Protein 2GU9 (pdb70)

Nearest PDB structures (foldseek):
  2gu9-assembly1_B  TM=1.008E+00  e=1.818E-20  Xanthomonas campestris
  7zvm-assembly1_A-2  TM=7.750E-01  e=3.369E-06  Thermococcus barophilus
  7zvy-assembly2_B  TM=8.211E-01  e=8.665E-06  Thermococcus kodakarensis
  7x85-assembly2_C  TM=8.632E-01  e=3.218E-05  Gallus gallus
  7zvy-assembly1_G  TM=7.748E-01  e=2.349E-05  Thermococcus kodakarensis

B-factor: mean 13.84, std 4.85, range [6.55, 30.28]

CATH classification: 2.60.120.10

Sequence (221 aa):
QYATLELNNAFKVLFSLRQVQAAEMVIAPGDREGGPDNRHRGADQWLFVVDGAGEAIVDGHTQALQAGSLIAIERGQAHEIRNTGDTPLKTVNFYHPPAYDAQGEPLPAGEQYATLELNNAFKVLFSLRQVQAAEMVIAPGDREGGPDNRHRGADQWLFVVDGAGEAIVDGHTQALQAGSLIAIERGQAHEIRNTGDTPLKTVNFYHPPAYDAQGEPLPAG

Secondary structure (P-SEA, 3-state):
cbbbbccccccccccccccbbbbbbbbcccbbbbccccccbbbbbbbbbcbbbbbbbcccbbbbbcccbbbbbbccccccccccccccccccccccccccccccccccccc/cbbbbccccccccccccccbbbbbbbbcccbbbbccccccbbbbbbbbbcbbbbbbbcccbbbbbcccbbbbbbccccccccccccccccbbbbbccccccccccccccc

Solvent-accessible surface area: 9765 Å² total; per-residue (Å²): 110,68,23,48,10,123,21,107,52,69,53,101,19,35,27,49,24,116,86,1,5,0,0,3,6,25,3,48,61,64,75,163,60,62,15,13,22,112,181,68,33,29,1,0,2,1,0,2,0,26,58,20,46,7,29,0,35,13,82,81,101,87,58,74,5,97,57,6,0,0,6,5,7,67,65,48,50,61,16,49,1,91,2,81,19,137,80,61,0,61,0,0,0,1,2,21,16,14,2,23,50,76,156,20,111,45,40,90,64,70,148,107,67,22,43,9,97,21,105,46,71,53,97,23,36,29,47,25,118,90,2,7,0,0,2,6,23,2,48,60,65,72,147,47,46,22,12,42,106,182,72,67,29,1,0,2,1,0,1,0,34,68,11,46,7,40,0,47,12,107,77,110,75,53,69,4,96,54,7,0,0,7,5,8,71,69,37,44,69,17,42,0,75,4,82,28,129,65,60,0,63,0,0,0,2,2,21,18,15,3,25,49,76,156,20,106,47,41,101,66,115

InterPro domains:
  IPR011051 RmlC-like cupin domain superfamily [SSF51182] (9-102)
  IPR013096 Cupin 2, conserved barrel [PF07883] (25-94)
  IPR014710 RmlC-like jelly roll fold [G3DSA:2.60.120.10] (10-113)
  IPR051610 Glucose-6-phosphate isomerase/Oxalate decarboxylase [PTHR35848] (18-103)

Organism: Xanthomonas campestris pv. campestris (strain ATCC 33913 / DSM 3586 / NCPPB 528 / LMG 568 / P 25) (NCBI:txid190485)

Structure (mmCIF, N/CA/C/O backbone):
data_2GU9
#
_entry.id   2GU9
#
_cell.length_a   43.7
_cell.length_b   43.68
_cell.length_c   46.5
_cell.angle_alpha   65.0
_cell.angle_beta   64.9
_cell.angle_gamma   73.4
#
_symmetry.space_group_name_H-M   'P 1'
#
loop_
_atom_site.group_PDB
_atom_site.id
_atom_site.type_symbol
_atom_site.label_atom_id
_atom_site.label_alt_id
_atom_site.label_comp_id
_atom_site.label_asym_id
_atom_site.label_entity_id
_atom_site.label_seq_id
_atom_site.pdbx_PDB_ins_code
_atom_site.Cartn_x
_atom_site.Cartn_y
_atom_site.Cartn_z
_atom_site.occupancy
_atom_site.B_iso_or_equiv
_atom_site.auth_seq_id
_atom_site.auth_comp_id
_atom_site.auth_asym_id
_atom_site.auth_atom_id
_atom_site.pdbx_PDB_model_num
ATOM 1 N N . GLN A 1 2 ? 18.344 53.746 48.922 1.00 12.13 2 GLN A N 1
ATOM 2 C CA . GLN A 1 2 ? 17.758 52.383 48.799 1.00 11.86 2 GLN A CA 1
ATOM 3 C C . GLN A 1 2 ? 18.792 51.413 48.262 1.00 12.37 2 GLN A C 1
ATOM 4 O O . GLN A 1 2 ? 19.650 51.788 47.468 1.00 11.05 2 GLN A O 1
ATOM 10 N N . TYR A 1 3 ? 18.711 50.165 48.702 1.00 11.16 3 TYR A N 1
ATOM 11 C CA . TYR A 1 3 ? 19.679 49.164 48.287 1.00 11.03 3 TYR A CA 1
ATOM 12 C C . TYR A 1 3 ? 19.123 47.752 48.151 1.00 11.37 3 TYR A C 1
ATOM 13 O O . TYR A 1 3 ? 18.209 47.355 48.868 1.00 11.55 3 TYR A O 1
ATOM 22 N N . ALA A 1 4 ? 19.692 46.994 47.222 1.00 10.84 4 ALA A N 1
ATOM 23 C CA . ALA A 1 4 ? 19.303 45.608 47.016 1.00 11.16 4 ALA A CA 1
ATOM 24 C C . ALA A 1 4 ? 20.463 44.869 46.367 1.00 11.65 4 ALA A C 1
ATOM 25 O O . ALA A 1 4 ? 21.252 45.464 45.636 1.00 10.84 4 ALA A O 1
ATOM 27 N N . THR A 1 5 ? 20.584 43.584 46.671 1.00 12.49 5 THR A N 1
ATOM 28 C CA . THR A 1 5 ? 21.610 42.756 46.052 1.00 12.70 5 THR A CA 1
ATOM 29 C C . THR A 1 5 ? 20.849 41.880 45.066 1.00 12.83 5 THR A C 1
ATOM 30 O O . THR A 1 5 ? 20.070 41.023 45.475 1.00 14.50 5 THR A O 1
ATOM 34 N N . LEU A 1 6 ? 21.050 42.100 43.771 1.00 11.52 6 LEU A N 1
ATOM 35 C CA . LEU A 1 6 ? 20.360 41.293 42.775 1.00 12.42 6 LEU A CA 1
ATOM 36 C C . LEU A 1 6 ? 20.964 39.905 42.666 1.00 12.50 6 LEU A C 1
ATOM 37 O O . LEU A 1 6 ? 22.177 39.754 42.527 1.00 14.75 6 LEU A O 1
ATOM 42 N N . GLU A 1 7 ? 20.105 38.896 42.735 1.00 12.87 7 GLU A N 1
ATOM 43 C CA . GLU A 1 7 ? 20.541 37.507 42.632 1.00 14.18 7 GLU A CA 1
ATOM 44 C C . GLU A 1 7 ? 20.419 37.034 41.187 1.00 14.03 7 GLU A C 1
ATOM 45 O O . GLU A 1 7 ? 20.922 35.976 40.823 1.00 14.02 7 GLU A O 1
ATOM 51 N N . LEU A 1 8 ? 19.739 37.829 40.368 1.00 11.71 8 LEU A N 1
ATOM 52 C CA . LEU A 1 8 ? 19.553 37.505 38.961 1.00 13.39 8 LEU A CA 1
ATOM 53 C C . LEU A 1 8 ? 18.999 36.095 38.719 1.00 13.14 8 LEU A C 1
ATOM 54 O O . LEU A 1 8 ? 19.547 35.319 37.937 1.00 13.78 8 LEU A O 1
ATOM 59 N N . ASN A 1 9 ? 17.901 35.775 39.399 1.00 11.77 9 ASN A N 1
ATOM 60 C CA . ASN A 1 9 ? 17.247 34.482 39.243 1.00 12.70 9 ASN A CA 1
ATOM 61 C C . ASN A 1 9 ? 15.727 34.616 39.111 1.00 12.21 9 ASN A C 1
ATOM 62 O O . ASN A 1 9 ? 15.008 33.618 39.146 1.00 12.99 9 ASN A O 1
ATOM 67 N N . ASN A 1 10 ? 15.245 35.847 38.939 1.00 10.40 10 ASN A N 1
ATOM 68 C CA . ASN A 1 10 ? 13.810 36.103 38.795 1.00 11.04 10 ASN A CA 1
ATOM 69 C C . ASN A 1 10 ? 13.441 36.484 37.364 1.00 10.15 10 ASN A C 1
ATOM 70 O O . ASN A 1 10 ? 14.160 37.243 36.711 1.00 10.90 10 ASN A O 1
ATOM 75 N N . ALA A 1 11 ? 12.320 35.956 36.877 1.00 10.01 11 ALA A N 1
ATOM 76 C CA . ALA A 1 11 ? 11.856 36.261 35.526 1.00 9.47 11 ALA A CA 1
ATOM 77 C C . ALA A 1 11 ? 11.625 37.767 35.431 1.00 9.71 11 ALA A C 1
ATOM 78 O O . ALA A 1 11 ? 11.985 38.405 34.442 1.00 10.77 11 ALA A O 1
ATOM 80 N N . PHE A 1 12 ? 11.011 38.329 36.467 1.00 9.69 12 PHE A N 1
ATOM 81 C CA . PHE A 1 12 ? 10.766 39.764 36.528 1.00 10.45 12 PHE A CA 1
ATOM 82 C C . PHE A 1 12 ? 10.428 40.156 37.956 1.00 10.88 12 PHE A C 1
ATOM 83 O O . PHE A 1 12 ? 9.391 39.766 38.485 1.00 13.16 12 PHE A O 1
ATOM 91 N N . LYS A 1 13 ? 11.311 40.924 38.578 1.00 9.42 13 LYS A N 1
ATOM 92 C CA . LYS A 1 13 ? 11.101 41.361 39.952 1.00 9.85 13 LYS A CA 1
ATOM 93 C C . LYS A 1 13 ? 11.333 42.856 40.087 1.00 10.05 13 LYS A C 1
ATOM 94 O O . LYS A 1 13 ? 12.442 43.340 39.867 1.00 9.03 13 LYS A O 1
ATOM 100 N N . VAL A 1 14 ? 10.275 43.580 40.445 1.00 9.77 14 VAL A N 1
ATOM 101 C CA . VAL A 1 14 ? 10.356 45.021 40.640 1.00 9.76 14 VAL A CA 1
ATOM 102 C C . VAL A 1 14 ? 11.120 45.246 41.941 1.00 10.98 14 VAL A C 1
ATOM 103 O O . VAL A 1 14 ? 10.779 44.669 42.969 1.00 11.07 14 VAL A O 1
ATOM 107 C CA . LEU A 1 15 ? 13.010 46.336 43.046 1.00 11.74 15 LEU A CA 1
ATOM 108 C C . LEU A 1 15 ? 12.557 47.504 43.911 1.00 12.87 15 LEU A C 1
ATOM 109 O O . LEU A 1 15 ? 12.068 47.298 45.022 1.00 16.23 15 LEU A O 1
ATOM 114 N N . PHE A 1 16 ? 12.751 48.723 43.425 1.00 11.21 16 PHE A N 1
ATOM 115 C CA . PHE A 1 16 ? 12.323 49.925 44.136 1.00 11.36 16 PHE A CA 1
ATOM 116 C C . PHE A 1 16 ? 12.347 51.122 43.196 1.00 10.78 16 PHE A C 1
ATOM 117 O O . PHE A 1 16 ? 12.893 51.037 42.098 1.00 10.20 16 PHE A O 1
ATOM 125 N N . SER A 1 17 ? 11.733 52.222 43.621 1.00 10.64 17 SER A N 1
ATOM 126 C CA . SER A 1 17 ? 11.670 53.440 42.808 1.00 9.06 17 SER A CA 1
ATOM 127 C C . SER A 1 17 ? 12.233 54.641 43.552 1.00 9.64 17 SER A C 1
ATOM 128 O O . SER A 1 17 ? 12.267 54.665 44.778 1.00 10.62 17 SER A O 1
ATOM 131 N N . LEU A 1 18 ? 12.677 55.637 42.793 1.00 9.80 18 LEU A N 1
ATOM 132 C CA . LEU A 1 18 ? 13.196 56.875 43.355 1.00 10.10 18 LEU A CA 1
ATOM 133 C C . LEU A 1 18 ? 12.973 57.980 42.345 1.00 11.47 18 LEU A C 1
ATOM 134 O O . LEU A 1 18 ? 13.444 57.897 41.215 1.00 10.88 18 LEU A O 1
ATOM 139 N N . ARG A 1 19 ? 12.240 59.006 42.758 1.00 11.51 19 ARG A N 1
ATOM 140 C CA . ARG A 1 19 ? 11.950 60.156 41.912 1.00 12.13 19 ARG A CA 1
ATOM 141 C C . ARG A 1 19 ? 11.681 59.837 40.443 1.00 11.66 19 ARG A C 1
ATOM 142 O O . ARG A 1 19 ? 12.390 60.307 39.551 1.00 12.26 19 ARG A O 1
ATOM 150 N N . GLN A 1 20 ? 10.651 59.030 40.208 1.00 12.09 20 GLN A N 1
ATOM 151 C CA . GLN A 1 20 ? 10.212 58.661 38.869 1.00 11.28 20 GLN A CA 1
ATOM 152 C C . GLN A 1 20 ? 11.073 57.706 38.048 1.00 10.19 20 GLN A C 1
ATOM 153 O O . GLN A 1 20 ? 10.917 57.607 36.825 1.00 11.32 20 GLN A O 1
ATOM 159 N N . VAL A 1 21 ? 11.980 57.008 38.723 1.00 9.98 21 VAL A N 1
ATOM 160 C CA . VAL A 1 21 ? 12.800 55.997 38.059 1.00 8.37 21 VAL A CA 1
ATOM 161 C C . VAL A 1 21 ? 12.593 54.707 38.856 1.00 7.99 21 VAL A C 1
ATOM 162 O O . VAL A 1 21 ? 12.663 54.708 40.089 1.00 8.55 21 VAL A O 1
ATOM 166 N N . GLN A 1 22 ? 12.326 53.618 38.143 1.00 7.62 22 GLN A N 1
ATOM 167 C CA . GLN A 1 22 ? 12.058 52.325 38.770 1.00 8.42 22 GLN A CA 1
ATOM 168 C C . GLN A 1 22 ? 12.997 51.245 38.257 1.00 7.70 22 GLN A C 1
ATOM 169 O O . GLN A 1 22 ? 13.203 51.113 37.052 1.00 8.23 22 GLN A O 1
ATOM 175 N N . ALA A 1 23 ? 13.558 50.468 39.175 1.00 7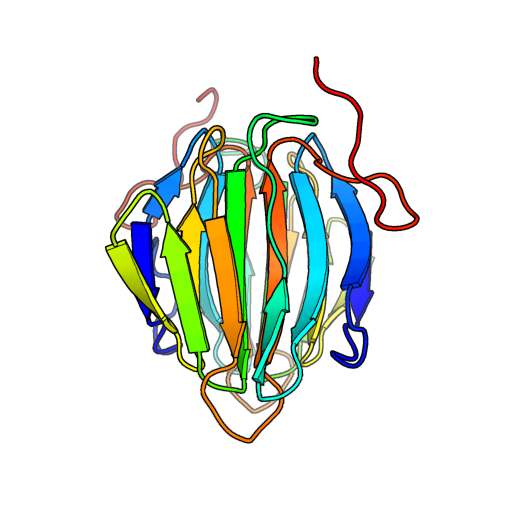.87 23 ALA A N 1
ATOM 176 C CA . ALA A 1 23 ? 14.477 49.401 38.803 1.00 8.32 23 ALA A CA 1
ATOM 177 C C . ALA A 1 23 ? 13.813 48.030 38.896 1.00 8.55 23 ALA A C 1
ATOM 178 O O . ALA A 1 23 ? 12.952 47.795 39.741 1.00 9.25 23 ALA A O 1
ATOM 180 N N . ALA A 1 24 ? 14.214 47.127 38.011 1.00 7.82 24 ALA A N 1
ATOM 181 C CA . ALA A 1 24 ? 13.668 45.786 38.008 1.00 8.45 24 ALA A CA 1
ATOM 182 C C . ALA A 1 24 ? 14.679 44.786 37.477 1.00 8.89 24 ALA A C 1
ATOM 183 O O . ALA A 1 24 ? 15.482 45.092 36.597 1.00 9.60 24 ALA A O 1
ATOM 185 N N . GLU A 1 25 ? 14.637 43.583 38.029 1.00 9.03 25 GLU A N 1
ATOM 186 C CA . GLU A 1 25 ? 15.515 42.510 37.587 1.00 8.54 25 GLU A CA 1
ATOM 187 C C . GLU A 1 25 ? 14.707 41.691 36.592 1.00 8.02 25 GLU A C 1
ATOM 188 O O . GLU A 1 25 ? 13.512 41.469 36.790 1.00 8.92 25 GLU A O 1
ATOM 194 N N . MET A 1 26 ? 15.338 41.268 35.505 1.00 8.87 26 MET A N 1
ATOM 195 C CA . MET A 1 26 ? 14.640 40.465 34.515 1.00 9.64 26 MET A CA 1
ATOM 196 C C . MET A 1 26 ? 15.592 39.422 33.945 1.00 9.80 26 MET A C 1
ATOM 197 O O . MET A 1 26 ? 16.651 39.751 33.415 1.00 9.87 26 MET A O 1
ATOM 202 N N . VAL A 1 27 ? 15.219 38.159 34.093 1.00 9.53 27 VAL A N 1
ATOM 203 C CA . VAL A 1 27 ? 16.027 37.066 33.572 1.00 9.14 27 VAL A CA 1
ATOM 204 C C . VAL A 1 27 ? 15.148 36.328 32.583 1.00 9.26 27 VAL A C 1
ATOM 205 O O . VAL A 1 27 ? 14.065 35.849 32.934 1.00 10.49 27 VAL A O 1
ATOM 209 N N . ILE A 1 28 ? 15.612 36.252 31.339 1.00 9.61 28 ILE A N 1
ATOM 210 C CA . ILE A 1 28 ? 14.867 35.596 30.274 1.00 9.76 28 ILE A CA 1
ATOM 211 C C . ILE A 1 28 ? 15.520 34.277 29.892 1.00 10.74 28 ILE A C 1
ATOM 212 O O . ILE A 1 28 ? 16.679 34.240 29.482 1.00 11.38 28 ILE A O 1
ATOM 217 N N . ALA A 1 29 ? 14.765 33.197 30.029 1.00 10.57 29 ALA A N 1
ATOM 218 C CA . ALA A 1 29 ? 15.273 31.871 29.713 1.00 12.09 29 ALA A CA 1
ATOM 219 C C . ALA A 1 29 ? 15.480 31.719 28.209 1.00 12.51 29 ALA A C 1
ATOM 220 O O . ALA A 1 29 ? 14.887 32.448 27.425 1.00 11.60 29 ALA A O 1
ATOM 222 N N . PRO A 1 30 ? 16.331 30.765 27.795 1.00 12.25 30 PRO A N 1
ATOM 223 C CA . PRO A 1 30 ? 16.589 30.544 26.371 1.00 13.35 30 PRO A CA 1
ATOM 224 C C . PRO A 1 30 ? 15.303 30.350 25.573 1.00 15.54 30 PRO A C 1
ATOM 225 O O . PRO A 1 30 ? 14.432 29.574 25.964 1.00 15.59 30 PRO A O 1
ATOM 229 N N . GLY A 1 31 ? 15.179 31.069 24.461 1.00 16.22 31 GLY A N 1
ATOM 230 C CA . GLY A 1 31 ? 14.004 30.933 23.617 1.00 16.67 31 GLY A CA 1
ATOM 231 C C . GLY A 1 31 ? 12.785 31.723 24.041 1.00 17.36 31 GLY A C 1
ATOM 232 O O . GLY A 1 31 ? 11.788 31.774 23.319 1.00 19.62 31 GLY A O 1
ATOM 233 N N .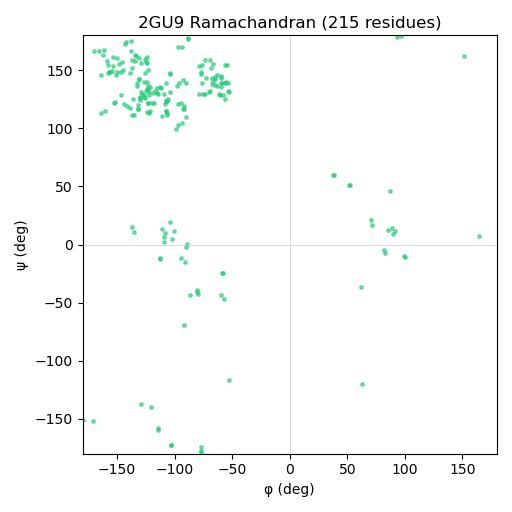 ASP A 1 32 ? 12.855 32.348 25.209 1.00 16.26 32 ASP A N 1
ATOM 234 C CA . ASP A 1 32 ? 11.732 33.129 25.699 1.00 16.99 32 ASP A CA 1
ATOM 235 C C . ASP A 1 32 ? 11.860 34.597 25.320 1.00 15.68 32 ASP A C 1
ATOM 236 O O . ASP A 1 32 ? 12.901 35.036 24.819 1.00 15.75 32 ASP A O 1
ATOM 241 N N . ARG A 1 33 ? 10.784 35.341 25.552 1.00 15.33 33 ARG A N 1
ATOM 242 C CA . ARG A 1 33 ? 10.736 36.762 25.252 1.00 16.69 33 ARG A CA 1
ATOM 243 C C . ARG A 1 33 ? 9.880 37.496 26.285 1.00 16.75 33 ARG A C 1
ATOM 244 O O . ARG A 1 33 ? 9.023 36.897 26.942 1.00 18.39 33 ARG A O 1
ATOM 252 N N . GLU A 1 34 ? 10.133 38.793 26.425 1.00 16.89 34 GLU A N 1
ATOM 253 C CA . GLU A 1 34 ? 9.407 39.642 27.362 1.00 17.17 34 GLU A CA 1
ATOM 254 C C . GLU A 1 34 ? 9.054 40.952 26.674 1.00 17.57 34 GLU A C 1
ATOM 255 O O . GLU A 1 34 ? 9.933 41.638 26.158 1.00 17.51 34 GLU A O 1
ATOM 261 N N . GLY A 1 35 ? 7.771 41.299 26.677 1.00 16.95 35 GLY A N 1
ATOM 262 C CA . GLY A 1 35 ? 7.335 42.529 26.042 1.00 18.94 35 GLY A CA 1
ATOM 263 C C . GLY A 1 35 ? 7.326 43.676 27.030 1.00 20.38 35 GLY A C 1
ATOM 264 O O . GLY A 1 35 ? 6.569 43.645 28.010 1.00 21.22 35 GLY A O 1
ATOM 265 N N . GLY A 1 36 ? 8.169 44.679 26.781 1.00 19.38 36 GLY A N 1
ATOM 266 C CA . GLY A 1 36 ? 8.258 45.831 27.665 1.00 18.57 36 GLY A CA 1
ATOM 267 C C . GLY A 1 36 ? 7.111 46.808 27.495 1.00 17.06 36 GLY A C 1
ATOM 268 O O . GLY A 1 36 ? 6.179 46.541 26.736 1.00 19.63 36 GLY A O 1
ATOM 269 N N . PRO A 1 37 ? 7.155 47.963 28.182 1.00 16.40 37 PRO A N 1
ATOM 270 C CA . PRO A 1 37 ? 6.073 48.945 28.062 1.00 16.98 37 PRO A CA 1
ATOM 271 C C . PRO A 1 37 ? 5.832 49.472 26.646 1.00 18.62 37 PRO A C 1
ATOM 272 O O . PRO A 1 37 ? 6.770 49.809 25.922 1.00 20.07 37 PRO A O 1
ATOM 276 N N . ASP A 1 38 ? 4.562 49.538 26.265 1.00 20.45 38 ASP A N 1
ATOM 277 C CA . ASP A 1 38 ? 4.153 50.032 24.956 1.00 21.03 38 ASP A CA 1
ATOM 278 C C . ASP A 1 38 ? 3.240 51.240 25.172 1.00 21.25 38 ASP A C 1
ATOM 279 O O . ASP A 1 38 ? 3.500 52.069 26.046 1.00 21.03 38 ASP A O 1
ATOM 284 N N . ASN A 1 39 ? 2.176 51.348 24.386 1.00 21.18 39 ASN A N 1
ATOM 285 C CA . ASN A 1 39 ? 1.245 52.460 24.547 1.00 21.93 39 ASN A CA 1
ATOM 286 C C . ASN A 1 39 ? -0.100 51.992 25.122 1.00 20.98 39 ASN A C 1
ATOM 287 O O . ASN A 1 39 ? -1.041 52.773 25.234 1.00 22.26 39 ASN A O 1
ATOM 292 N N . ARG A 1 40 ? -0.186 50.720 25.499 1.00 19.71 40 ARG A N 1
ATOM 293 C CA . ARG A 1 40 ? -1.424 50.175 26.068 1.00 19.32 40 ARG A CA 1
ATOM 294 C C . ARG A 1 40 ? -1.579 50.520 27.549 1.00 17.50 40 ARG A C 1
ATOM 295 O O . ARG A 1 40 ? -2.687 50.777 28.029 1.00 17.29 40 ARG A O 1
ATOM 303 N N . HIS A 1 41 ? -0.471 50.484 28.278 1.00 15.90 41 HIS A N 1
ATOM 304 C CA . HIS A 1 41 ? -0.481 50.815 29.694 1.00 15.39 41 HIS A CA 1
ATOM 305 C C . HIS A 1 41 ? 0.350 52.078 29.853 1.00 14.05 41 HIS A C 1
ATOM 306 O O . HIS A 1 41 ? 0.549 52.807 28.881 1.00 14.77 41 HIS A O 1
ATOM 313 N N . ARG A 1 42 ? 0.835 52.354 31.059 1.00 13.79 42 ARG A N 1
ATOM 314 C CA . ARG A 1 42 ? 1.620 53.560 31.254 1.00 14.11 42 ARG A CA 1
ATOM 315 C C . ARG A 1 42 ? 2.875 53.577 30.388 1.00 13.04 42 ARG A C 1
ATOM 316 O O . ARG A 1 42 ? 3.663 52.631 30.388 1.00 13.21 42 ARG A O 1
ATOM 324 N N . GLY A 1 43 ? 3.060 54.668 29.653 1.00 13.17 43 GLY A N 1
ATOM 325 C CA . GLY A 1 43 ? 4.223 54.782 28.791 1.00 12.17 43 GLY A CA 1
ATOM 326 C C . GLY A 1 43 ? 5.478 55.007 29.607 1.00 10.87 43 GLY A C 1
ATOM 327 O O . GLY A 1 43 ? 5.437 55.691 30.620 1.00 12.48 43 GLY A O 1
ATOM 328 N N . ALA A 1 44 ? 6.597 54.429 29.182 1.00 10.61 44 ALA A N 1
ATOM 329 C CA . ALA A 1 44 ? 7.840 54.599 29.919 1.00 10.02 44 ALA A CA 1
ATOM 330 C C . ALA A 1 44 ? 9.077 54.223 29.114 1.00 9.48 44 ALA A C 1
ATOM 331 O O . ALA A 1 44 ? 9.043 53.315 28.286 1.00 10.75 44 ALA A O 1
ATOM 333 N N . ASP A 1 45 ? 10.166 54.939 29.357 1.00 9.07 45 ASP A N 1
ATOM 334 C CA . ASP A 1 45 ? 11.418 54.639 28.682 1.00 8.99 45 ASP A CA 1
ATOM 335 C C . ASP A 1 45 ? 11.957 53.405 29.397 1.00 9.10 45 ASP A C 1
ATOM 336 O O . ASP A 1 45 ? 11.746 53.240 30.601 1.00 9.25 45 ASP A O 1
ATOM 341 N N . GLN A 1 46 ? 12.634 52.530 28.667 1.00 8.91 46 GLN A N 1
ATOM 342 C CA . GLN A 1 46 ? 13.223 51.352 29.289 1.00 8.97 46 GLN A CA 1
ATOM 343 C C . GLN A 1 46 ? 14.719 51.307 29.013 1.00 8.19 46 GLN A C 1
ATOM 344 O O . GLN A 1 46 ? 15.153 51.325 27.856 1.00 8.78 46 GLN A O 1
ATOM 350 N N . TRP A 1 47 ? 15.503 51.284 30.085 1.00 7.83 47 TRP A N 1
ATOM 351 C CA . TRP A 1 47 ? 16.953 51.188 29.995 1.00 8.54 47 TRP A CA 1
ATOM 352 C C . TRP A 1 47 ? 17.267 49.756 30.412 1.00 8.65 47 TRP A C 1
ATOM 353 O O . TRP A 1 47 ? 16.875 49.319 31.493 1.00 8.91 47 TRP A O 1
ATOM 364 N N . LEU A 1 48 ? 17.971 49.022 29.565 1.00 8.26 48 LEU A N 1
ATOM 365 C CA . LEU A 1 48 ? 18.294 47.642 29.886 1.00 8.43 48 LEU A CA 1
ATOM 366 C C . LEU A 1 48 ? 19.785 47.380 29.772 1.00 8.92 48 LEU A C 1
ATOM 367 O O . LEU A 1 48 ? 20.396 47.671 28.747 1.00 8.89 48 LEU A O 1
ATOM 372 N N . PHE A 1 49 ? 20.365 46.839 30.838 1.00 7.84 49 PHE A N 1
ATOM 373 C CA . PHE A 1 49 ? 21.782 46.506 30.860 1.00 8.80 49 PHE A CA 1
ATOM 374 C C . PHE A 1 49 ? 21.903 44.993 30.973 1.00 8.66 49 PHE A C 1
ATOM 375 O O . PHE A 1 49 ? 21.285 44.373 31.839 1.00 8.91 49 PHE A O 1
ATOM 383 N N . VAL A 1 50 ? 22.704 44.394 30.101 1.00 8.89 50 VAL A N 1
ATOM 384 C CA . VAL A 1 50 ? 22.884 42.950 30.117 1.00 8.32 50 VAL A CA 1
ATOM 385 C C . VAL A 1 50 ? 24.064 42.523 30.985 1.00 8.41 50 VAL A C 1
ATOM 386 O O . VAL A 1 50 ? 25.216 42.904 30.734 1.00 9.37 50 VAL A O 1
ATOM 390 N N . VAL A 1 51 ? 23.766 41.727 32.006 1.00 9.16 51 VAL A N 1
ATOM 391 C CA . VAL A 1 51 ? 24.800 41.224 32.897 1.00 11.18 51 VAL A CA 1
ATOM 392 C C . VAL A 1 51 ? 25.408 39.936 32.329 1.00 11.03 51 VAL A C 1
ATOM 393 O O . VAL A 1 51 ? 26.626 39.760 32.348 1.00 13.31 51 VAL A O 1
ATOM 397 N N . ASP A 1 52 ? 24.553 39.044 31.828 1.00 10.82 52 ASP A N 1
ATOM 398 C CA . ASP A 1 52 ? 24.992 37.773 31.246 1.00 12.49 52 ASP A CA 1
ATOM 399 C C . ASP A 1 52 ? 24.054 37.353 30.131 1.00 11.38 52 ASP A C 1
ATOM 400 O O . ASP A 1 52 ? 22.881 37.714 30.123 1.00 11.25 52 ASP A O 1
ATOM 405 N N . GLY A 1 53 ? 24.572 36.552 29.207 1.00 11.78 53 GLY A N 1
ATOM 406 C CA . GLY A 1 53 ? 23.751 36.057 28.122 1.00 10.35 53 GLY A CA 1
ATOM 407 C C . GLY A 1 53 ? 23.773 36.875 26.853 1.00 11.21 53 GLY A C 1
ATOM 408 O O . GLY A 1 53 ? 24.429 37.915 26.773 1.00 13.03 53 GLY A O 1
ATOM 409 N N . ALA A 1 54 ? 23.043 36.387 25.860 1.00 11.52 54 ALA A N 1
ATOM 410 C CA . ALA A 1 54 ? 22.961 37.044 24.569 1.00 13.06 54 ALA A CA 1
ATOM 411 C C . ALA A 1 54 ? 21.527 37.029 24.082 1.00 13.25 54 ALA A C 1
ATOM 412 O O . ALA A 1 54 ? 20.741 36.144 24.429 1.00 14.65 54 ALA A O 1
ATOM 414 N N . GLY A 1 55 ? 21.178 38.024 23.282 1.00 12.55 55 GLY A N 1
ATOM 415 C CA . GLY A 1 55 ? 19.833 38.094 22.755 1.00 12.93 55 GLY A CA 1
ATOM 416 C C . GLY A 1 55 ? 19.695 39.300 21.861 1.00 12.83 55 GLY A C 1
ATOM 417 O O . GLY A 1 55 ? 20.660 39.738 21.239 1.00 12.97 55 GLY A O 1
ATOM 418 N N . GLU A 1 56 ? 18.488 39.840 21.792 1.00 11.83 56 GLU A N 1
ATOM 419 C CA . GLU A 1 56 ? 18.256 41.007 20.968 1.00 13.22 56 GLU A CA 1
ATOM 420 C C . GLU A 1 56 ? 17.022 41.767 21.410 1.00 13.13 56 GLU A C 1
ATOM 421 O O . GLU A 1 56 ? 16.110 41.216 22.040 1.00 12.46 56 GLU A O 1
ATOM 427 N N . ALA A 1 57 ? 17.022 43.056 21.108 1.00 11.38 57 ALA A N 1
ATOM 428 C CA . ALA A 1 57 ? 15.897 43.916 21.414 1.00 12.37 57 ALA A CA 1
ATOM 429 C C . ALA A 1 57 ? 15.205 44.123 20.079 1.00 13.37 57 ALA A C 1
ATOM 430 O O . ALA A 1 57 ? 15.863 44.396 19.070 1.00 14.48 57 ALA A O 1
ATOM 432 N N . ILE A 1 58 ? 13.893 43.941 20.061 1.00 13.23 58 ILE A N 1
ATOM 433 C CA . ILE A 1 58 ? 13.114 44.134 18.849 1.00 14.98 58 ILE A CA 1
ATOM 434 C C . ILE A 1 58 ? 12.282 45.372 19.111 1.00 15.20 58 ILE A C 1
ATOM 435 O O . ILE A 1 58 ? 11.392 45.357 19.951 1.00 16.04 58 ILE A O 1
ATOM 440 N N . VAL A 1 59 ? 12.584 46.459 18.418 1.00 16.27 59 VAL A N 1
ATOM 441 C CA . VAL A 1 59 ? 11.813 47.672 18.633 1.00 18.10 59 VAL A CA 1
ATOM 442 C C . VAL A 1 59 ? 11.208 48.099 17.314 1.00 19.77 59 VAL A C 1
ATOM 443 O O . VAL A 1 59 ? 11.915 48.440 16.374 1.00 18.86 59 VAL A O 1
ATOM 447 N N . ASP A 1 60 ? 9.884 48.030 17.243 1.00 20.89 60 ASP A N 1
ATOM 448 C CA . ASP A 1 60 ? 9.171 48.392 16.033 1.00 22.80 60 ASP A CA 1
ATOM 449 C C . ASP A 1 60 ? 9.591 47.434 14.931 1.00 21.84 60 ASP A C 1
ATOM 450 O O . ASP A 1 60 ? 9.417 46.219 15.070 1.00 22.52 60 ASP A O 1
ATOM 455 N N . GLY A 1 61 ? 10.166 47.973 13.860 1.00 19.88 61 GLY A N 1
ATOM 456 C CA . GLY A 1 61 ? 10.577 47.134 12.749 1.00 19.45 61 GLY A CA 1
ATOM 457 C C . GLY A 1 61 ? 12.055 46.832 12.607 1.00 18.49 61 GLY A C 1
ATOM 458 O O . GLY A 1 61 ? 12.501 46.441 11.529 1.00 19.34 61 GLY A O 1
ATOM 459 N N . HIS A 1 62 ? 12.821 47.002 13.680 1.00 18.82 62 HIS A N 1
ATOM 460 C CA . HIS A 1 62 ? 14.253 46.723 13.629 1.00 18.62 62 HIS A CA 1
ATOM 461 C C . HIS A 1 62 ? 14.748 45.992 14.872 1.00 17.95 62 HIS A C 1
ATOM 462 O O . HIS A 1 62 ? 14.043 45.914 15.874 1.00 18.14 62 HIS A O 1
ATOM 469 N N . THR A 1 63 ? 15.959 45.452 14.795 1.00 18.27 63 THR A N 1
ATOM 470 C CA . THR A 1 63 ? 16.534 44.725 15.922 1.00 17.90 63 THR A CA 1
ATOM 471 C C . THR A 1 63 ? 17.897 45.264 16.318 1.00 17.11 63 THR A C 1
ATOM 472 O O . THR A 1 63 ? 18.565 45.943 15.537 1.00 17.92 63 THR A O 1
ATOM 476 N N . GLN A 1 64 ? 18.289 44.958 17.549 1.00 13.88 64 GLN A N 1
ATOM 477 C CA . GLN A 1 64 ? 19.577 45.359 18.100 1.00 13.71 64 GLN A CA 1
ATOM 478 C C . GLN A 1 64 ? 20.118 44.179 18.890 1.00 13.57 64 GLN A C 1
ATOM 479 O O . GLN A 1 64 ? 19.505 43.757 19.869 1.00 13.41 64 GLN A O 1
ATOM 485 N N . ALA A 1 65 ? 21.259 43.651 18.462 1.00 12.02 65 ALA A N 1
ATOM 486 C CA . ALA A 1 65 ? 21.877 42.524 19.139 1.00 12.53 65 ALA A CA 1
ATOM 487 C C . ALA A 1 65 ? 22.313 42.916 20.548 1.00 11.79 65 ALA A C 1
ATOM 488 O O . ALA A 1 65 ? 22.783 44.022 20.781 1.00 11.93 65 ALA A O 1
ATOM 490 N N . LEU A 1 66 ? 22.158 41.991 21.489 1.00 11.21 66 LEU A N 1
ATOM 491 C CA . LEU A 1 66 ? 22.544 42.239 22.868 1.00 11.57 66 LEU A CA 1
ATOM 492 C C . LEU A 1 66 ? 23.537 41.181 23.344 1.00 10.27 66 LEU A C 1
ATOM 493 O O . LEU A 1 66 ? 23.395 40.000 23.031 1.00 11.32 66 LEU A O 1
ATOM 498 N N . GLN A 1 67 ? 24.536 41.620 24.100 1.00 10.47 67 GLN A N 1
ATOM 499 C CA . GLN A 1 67 ? 25.561 40.734 24.641 1.00 11.15 67 GLN A CA 1
ATOM 500 C C . GLN A 1 67 ? 25.893 41.232 26.039 1.00 10.79 67 GLN A C 1
ATOM 501 O O . GLN A 1 67 ? 25.403 42.281 26.458 1.00 10.55 67 GLN A O 1
ATOM 507 N N . ALA A 1 68 ? 26.721 40.490 26.767 1.00 10.69 68 ALA A N 1
ATOM 508 C CA . ALA A 1 68 ? 27.095 40.922 28.107 1.00 10.91 68 ALA A CA 1
ATOM 509 C C . ALA A 1 68 ? 27.739 42.304 28.001 1.00 10.98 68 ALA A C 1
ATOM 510 O O . ALA A 1 68 ? 28.656 42.509 27.201 1.00 11.52 68 ALA A O 1
ATOM 512 N N . GLY A 1 69 ? 27.250 43.250 28.796 1.00 10.60 69 GLY A N 1
ATOM 513 C CA . GLY A 1 69 ? 27.800 44.591 28.768 1.00 9.17 69 GLY A CA 1
ATOM 514 C C . GLY A 1 69 ? 26.965 45.551 27.941 1.00 8.95 69 GLY A C 1
ATOM 515 O O . GLY A 1 69 ? 27.201 46.760 27.952 1.00 9.91 69 GLY A O 1
ATOM 516 N N . SER A 1 70 ? 25.994 45.012 27.212 1.00 8.75 70 SER A N 1
ATOM 517 C CA . SER A 1 70 ? 25.116 45.832 26.386 1.00 8.86 70 SER A CA 1
ATOM 518 C C . SER A 1 70 ? 24.216 46.725 27.216 1.00 9.44 70 SER A C 1
ATOM 519 O O . SER A 1 70 ? 23.667 46.299 28.228 1.00 8.84 70 SER A O 1
ATOM 522 N N . LEU A 1 71 ? 24.070 47.968 26.775 1.00 9.60 71 LEU A N 1
ATOM 523 C CA . LEU A 1 71 ? 23.180 48.921 27.415 1.00 8.27 71 LEU A CA 1
ATOM 524 C C . LEU A 1 71 ? 22.324 49.511 26.316 1.00 8.32 71 LEU A C 1
ATOM 525 O O . LEU A 1 71 ? 22.840 50.044 25.326 1.00 8.94 71 LEU A O 1
ATOM 530 N N . ILE A 1 72 ? 21.015 49.413 26.480 1.00 9.03 72 ILE A N 1
ATOM 531 C CA . ILE A 1 72 ? 20.102 49.947 25.494 1.00 9.27 72 ILE A CA 1
ATOM 532 C C . ILE A 1 72 ? 19.043 50.793 26.187 1.00 10.30 72 ILE A C 1
ATOM 533 O O . ILE A 1 72 ? 18.612 50.488 27.301 1.00 10.94 72 ILE A O 1
ATOM 538 N N . ALA A 1 73 ? 18.664 51.882 25.536 1.00 9.79 73 ALA A N 1
ATOM 539 C CA . ALA A 1 73 ? 17.643 52.770 26.059 1.00 9.31 73 ALA A CA 1
ATOM 540 C C . ALA A 1 73 ? 16.572 52.866 24.985 1.00 9.53 73 ALA A C 1
ATOM 541 O O . ALA A 1 73 ? 16.819 53.375 23.887 1.00 10.11 73 ALA A O 1
ATOM 543 N N . ILE A 1 74 ? 15.392 52.349 25.301 1.00 9.32 74 ILE A N 1
ATOM 544 C CA . ILE A 1 74 ? 14.264 52.340 24.382 1.00 10.68 74 ILE A CA 1
ATOM 545 C C . ILE A 1 74 ? 13.236 53.361 24.845 1.00 11.24 74 ILE A C 1
ATOM 546 O O . ILE A 1 74 ? 12.638 53.226 25.916 1.00 11.03 74 ILE A O 1
ATOM 551 N N . GLU A 1 75 ? 13.036 54.386 24.028 1.00 11.82 75 GLU A N 1
ATOM 552 C CA . GLU A 1 75 ? 12.101 55.450 24.354 1.00 11.64 75 GLU A CA 1
ATOM 553 C C . GLU A 1 75 ? 10.650 55.001 24.478 1.00 10.98 75 GLU A C 1
ATOM 554 O O . GLU A 1 75 ? 10.195 54.103 23.772 1.00 11.27 75 GLU A O 1
ATOM 560 N N . ARG A 1 76 ? 9.934 55.648 25.392 1.00 10.50 76 ARG A N 1
ATOM 561 C CA . ARG A 1 76 ? 8.526 55.363 25.635 1.00 11.86 76 ARG A CA 1
ATOM 562 C C . ARG A 1 76 ? 7.697 55.498 24.356 1.00 13.19 76 ARG A C 1
ATOM 563 O O . ARG A 1 76 ? 8.070 56.223 23.432 1.00 13.83 76 ARG A O 1
ATOM 571 N N . GLY A 1 77 ? 6.570 54.796 24.312 1.00 13.34 77 GLY A N 1
ATOM 572 C CA . GLY A 1 77 ? 5.695 54.862 23.155 1.00 15.57 77 GLY A CA 1
ATOM 573 C C . GLY A 1 77 ? 6.038 53.914 22.019 1.00 16.20 77 GLY A C 1
ATOM 574 O O . GLY A 1 77 ? 5.511 54.049 20.912 1.00 17.63 77 GLY A O 1
ATOM 575 N N . GLN A 1 78 ? 6.913 52.950 22.273 1.00 17.32 78 GLN A N 1
ATOM 576 C CA . GLN A 1 78 ? 7.292 52.008 21.229 1.00 18.52 78 GLN A CA 1
ATOM 577 C C . GLN A 1 78 ? 7.016 50.571 21.606 1.00 17.58 78 GLN A C 1
ATOM 578 O O . GLN A 1 78 ? 7.411 50.120 22.681 1.00 16.80 78 GLN A O 1
ATOM 584 N N . ALA A 1 79 ? 6.332 49.851 20.727 1.00 18.32 79 ALA A N 1
ATOM 585 C CA . ALA A 1 79 ? 6.057 48.450 20.984 1.00 17.37 79 ALA A CA 1
ATOM 586 C C . ALA A 1 79 ? 7.413 47.774 20.858 1.00 16.61 79 ALA A C 1
ATOM 587 O O . ALA A 1 79 ? 8.138 48.005 19.891 1.00 16.57 79 ALA A O 1
ATOM 589 N N . HIS A 1 80 ? 7.776 46.951 21.831 1.00 15.02 80 HIS A N 1
ATOM 590 C CA . HIS A 1 80 ? 9.068 46.290 21.770 1.00 14.51 80 HIS A CA 1
ATOM 591 C C . HIS A 1 80 ? 9.133 45.102 22.701 1.00 13.85 80 HIS A C 1
ATOM 592 O O . HIS A 1 80 ? 8.308 44.957 23.605 1.00 14.74 80 HIS A O 1
ATOM 599 N N . GLU A 1 81 ? 10.118 44.247 22.468 1.00 13.50 81 GLU A N 1
ATOM 600 C CA . GLU A 1 81 ? 10.295 43.082 23.306 1.00 14.24 81 GLU A CA 1
ATOM 601 C C . GLU A 1 81 ? 11.769 42.725 23.336 1.00 13.76 81 GLU A C 1
ATOM 602 O O . GLU A 1 81 ? 12.546 43.163 22.480 1.00 12.67 81 GLU A O 1
ATOM 608 N N . ILE A 1 82 ? 12.149 41.954 24.346 1.00 12.70 82 ILE A N 1
ATOM 609 C CA . ILE A 1 82 ? 13.521 41.506 24.498 1.00 11.26 82 ILE A CA 1
ATOM 610 C C . ILE A 1 82 ? 13.436 39.997 24.379 1.00 10.98 82 ILE A C 1
ATOM 611 O O . ILE A 1 82 ? 12.577 39.378 25.007 1.00 12.46 82 ILE A O 1
ATOM 616 N N . ARG A 1 83 ? 14.299 39.397 23.570 1.00 12.85 83 ARG A N 1
ATOM 617 C CA . ARG A 1 83 ? 14.257 37.953 23.422 1.00 13.44 83 ARG A CA 1
ATOM 618 C C . ARG A 1 83 ? 15.624 37.312 23.582 1.00 12.51 83 ARG A C 1
ATOM 619 O O . ARG A 1 83 ? 16.642 37.859 23.157 1.00 12.60 83 ARG A O 1
ATOM 627 N N . ASN A 1 84 ? 15.632 36.144 24.215 1.00 12.30 84 ASN A N 1
ATOM 628 C CA . ASN A 1 84 ? 16.854 35.397 24.454 1.00 13.06 84 ASN A CA 1
ATOM 629 C C . ASN A 1 84 ? 17.037 34.395 23.323 1.00 14.88 84 ASN A C 1
ATOM 630 O O . ASN A 1 84 ? 16.360 33.365 23.273 1.00 15.82 84 ASN A O 1
ATOM 635 N N . THR A 1 85 ? 17.963 34.702 22.423 1.00 15.31 85 THR A N 1
ATOM 636 C CA . THR A 1 85 ? 18.239 33.840 21.284 1.00 16.76 85 THR A CA 1
ATOM 637 C C . THR A 1 85 ? 19.480 32.999 21.522 1.00 17.71 85 THR A C 1
ATOM 638 O O . THR A 1 85 ? 20.001 32.370 20.597 1.00 18.27 85 THR A O 1
ATOM 642 N N . GLY A 1 86 ? 19.952 33.003 22.763 1.00 15.88 86 GLY A N 1
ATOM 643 C CA . GLY A 1 86 ? 21.127 32.233 23.123 1.00 16.34 86 GLY A CA 1
ATOM 644 C C . GLY A 1 86 ? 20.708 30.974 23.859 1.00 15.87 86 GLY A C 1
ATOM 645 O O . GLY A 1 86 ? 19.517 30.676 23.952 1.00 16.97 86 GLY A O 1
ATOM 646 N N . ASP A 1 87 ? 21.680 30.238 24.385 1.00 17.32 87 ASP A N 1
ATOM 647 C CA . ASP A 1 87 ? 21.381 28.999 25.098 1.00 17.23 87 ASP A CA 1
ATOM 648 C C . ASP A 1 87 ? 21.644 29.059 26.598 1.00 16.40 87 ASP A C 1
ATOM 649 O O . ASP A 1 87 ? 21.654 28.038 27.283 1.00 16.80 87 ASP A O 1
ATOM 654 N N . THR A 1 88 ? 21.846 30.267 27.108 1.00 14.41 88 THR A N 1
ATOM 655 C CA . THR A 1 88 ? 22.082 30.468 28.529 1.00 14.11 88 THR A CA 1
ATOM 656 C C . THR A 1 88 ? 21.148 31.584 28.988 1.00 12.80 88 THR A C 1
ATOM 657 O O . THR A 1 88 ? 20.628 32.336 28.171 1.00 12.59 88 THR A O 1
ATOM 661 N N . PRO A 1 89 ? 20.888 31.678 30.297 1.00 12.57 89 PRO A N 1
ATOM 662 C CA . PRO A 1 89 ? 19.999 32.731 30.793 1.00 11.86 89 PRO A CA 1
ATOM 663 C C . PRO A 1 89 ? 20.448 34.134 30.396 1.00 9.89 89 PRO A C 1
ATOM 664 O O . PRO A 1 89 ? 21.640 34.446 30.413 1.00 10.73 89 PRO A O 1
ATOM 668 N N . LEU A 1 90 ? 19.480 34.965 30.020 1.00 10.21 90 LEU A N 1
ATOM 669 C CA . LEU A 1 90 ? 19.748 36.355 29.659 1.00 9.28 90 LEU A CA 1
ATOM 670 C C . LEU A 1 90 ? 19.388 37.135 30.924 1.00 9.18 90 LEU A C 1
ATOM 671 O O . LEU A 1 90 ? 18.216 37.392 31.197 1.00 10.13 90 LEU A O 1
ATOM 676 N N . LYS A 1 91 ? 20.412 37.476 31.700 1.00 10.09 91 LYS A N 1
ATOM 677 C CA . LYS A 1 91 ? 20.246 38.186 32.964 1.00 9.05 91 LYS A CA 1
ATOM 678 C C . LYS A 1 91 ? 20.400 39.684 32.768 1.00 8.58 91 LYS A C 1
ATOM 679 O O . LYS A 1 91 ? 21.436 40.159 32.308 1.00 8.53 91 LYS A O 1
ATOM 685 N N . THR A 1 92 ? 19.365 40.431 33.133 1.00 8.51 92 THR A N 1
ATOM 686 C CA . THR A 1 92 ? 19.389 41.874 32.942 1.00 8.91 92 THR A CA 1
ATOM 687 C C . THR A 1 92 ? 18.851 42.695 34.108 1.00 8.60 92 THR A C 1
ATOM 688 O O . THR A 1 92 ? 18.093 42.199 34.946 1.00 8.88 92 THR A O 1
ATOM 692 N N . VAL A 1 93 ? 19.260 43.959 34.154 1.00 8.89 93 VAL A N 1
ATOM 693 C CA . VAL A 1 93 ? 18.770 44.889 35.161 1.00 8.21 93 VAL A CA 1
ATOM 694 C C . VAL A 1 93 ? 18.140 46.001 34.330 1.00 9.69 93 VAL A C 1
ATOM 695 O O . VAL A 1 93 ? 18.708 46.437 33.324 1.00 8.31 93 VAL A O 1
ATOM 699 N N . ASN A 1 94 ? 16.953 46.439 34.738 1.00 7.68 94 ASN A N 1
ATOM 700 C CA . ASN A 1 94 ? 16.208 47.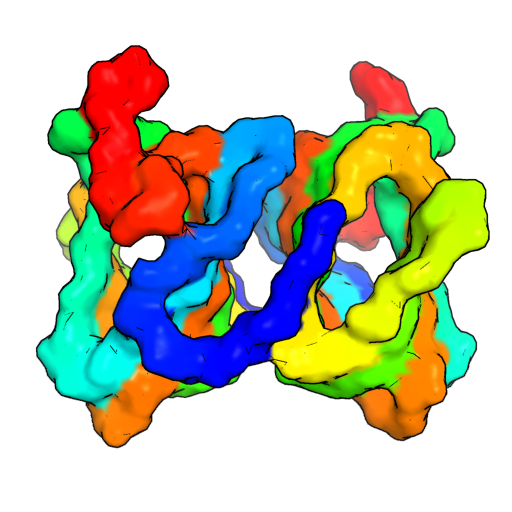438 33.983 1.00 8.28 94 ASN A CA 1
ATOM 701 C C . ASN A 1 94 ? 15.780 48.660 34.766 1.00 7.50 94 ASN A C 1
ATOM 702 O O . ASN A 1 94 ? 15.488 48.577 35.954 1.00 8.97 94 ASN A O 1
ATOM 707 N N . PHE A 1 95 ? 15.728 49.794 34.076 1.00 7.70 95 PHE A N 1
ATOM 708 C CA . PHE A 1 95 ? 15.292 51.037 34.687 1.00 8.33 95 PHE A CA 1
ATOM 709 C C . PHE A 1 95 ? 14.204 51.655 33.827 1.00 8.36 95 PHE A C 1
ATOM 710 O O . PHE A 1 95 ? 14.352 51.797 32.611 1.00 9.14 95 PHE A O 1
ATOM 718 N N . TYR A 1 96 ? 13.098 52.009 34.469 1.00 7.47 96 TYR A N 1
ATOM 719 C CA . TYR A 1 96 ? 11.973 52.599 33.767 1.00 7.55 96 TYR A CA 1
ATOM 720 C C . TYR A 1 96 ? 11.723 54.029 34.210 1.00 8.59 96 TYR A C 1
ATOM 721 O O . TYR A 1 96 ? 11.734 54.344 35.404 1.00 8.29 96 TYR A O 1
ATOM 730 N N . HIS A 1 97 ? 11.508 54.896 33.230 1.00 7.91 97 HIS A N 1
ATOM 731 C CA . HIS A 1 97 ? 11.244 56.299 33.498 1.00 8.52 97 HIS A CA 1
ATOM 732 C C . HIS A 1 97 ? 10.107 56.781 32.611 1.00 9.16 97 HIS A C 1
ATOM 733 O O . HIS A 1 97 ? 10.253 56.839 31.390 1.00 10.15 97 HIS A O 1
ATOM 740 N N . PRO A 1 98 ? 8.943 57.096 33.206 1.00 9.27 98 PRO A N 1
ATOM 741 C CA . PRO A 1 98 ? 8.648 57.016 34.641 1.00 9.95 98 PRO A CA 1
ATOM 742 C C . PRO A 1 98 ? 8.401 55.555 35.012 1.00 8.55 98 PRO A C 1
ATOM 743 O O . PRO A 1 98 ? 8.498 54.678 34.157 1.00 9.67 98 PRO A O 1
ATOM 747 N N . PRO A 1 99 ? 8.079 55.277 36.288 1.00 9.08 99 PRO A N 1
ATOM 748 C CA . PRO A 1 99 ? 7.822 53.894 36.703 1.00 8.41 99 PRO A CA 1
ATOM 749 C C . PRO A 1 99 ? 6.756 53.282 35.793 1.00 8.66 99 PRO A C 1
ATOM 750 O O . PRO A 1 99 ? 5.775 53.943 35.455 1.00 9.80 99 PRO A O 1
ATOM 754 N N . ALA A 1 100 ? 6.939 52.025 35.402 1.00 9.62 100 ALA A N 1
ATOM 755 C CA . ALA A 1 100 ? 5.992 51.373 34.508 1.00 9.94 100 ALA A CA 1
ATOM 756 C C . ALA A 1 100 ? 5.195 50.225 35.120 1.00 8.94 100 ALA A C 1
ATOM 757 O O . ALA A 1 100 ? 4.231 49.764 34.522 1.00 9.14 100 ALA A O 1
ATOM 759 N N . TYR A 1 101 ? 5.581 49.773 36.311 1.00 9.07 101 TYR A N 1
ATOM 760 C CA . TYR A 1 101 ? 4.900 48.641 36.934 1.00 9.89 101 TYR A CA 1
ATOM 761 C C . TYR A 1 101 ? 4.592 48.860 38.406 1.00 10.26 101 TYR A C 1
AT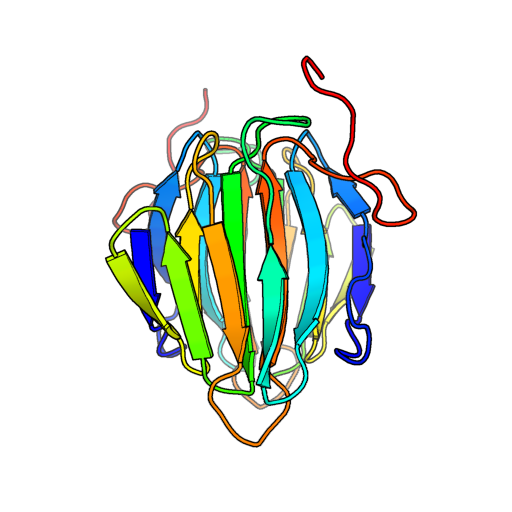OM 762 O O . TYR A 1 101 ? 5.154 49.750 39.039 1.00 9.73 101 TYR A O 1
ATOM 771 N N . ASP A 1 102 ? 3.679 48.051 38.942 1.00 10.91 102 ASP A N 1
ATOM 772 C CA . ASP A 1 102 ? 3.386 48.119 40.368 1.00 11.03 102 ASP A CA 1
ATOM 773 C C . ASP A 1 102 ? 4.378 47.160 41.027 1.00 12.30 102 ASP A C 1
ATOM 774 O O . ASP A 1 102 ? 5.161 46.503 40.332 1.00 11.08 102 ASP A O 1
ATOM 779 N N . ALA A 1 103 ? 4.358 47.079 42.352 1.00 12.67 103 ALA A N 1
ATOM 780 C CA . ALA A 1 103 ? 5.296 46.221 43.070 1.00 13.84 103 ALA A CA 1
ATOM 781 C C . ALA A 1 103 ? 5.256 44.740 42.697 1.00 13.47 103 ALA A C 1
ATOM 782 O O . ALA A 1 103 ? 6.246 44.033 42.876 1.00 13.71 103 ALA A O 1
ATOM 784 N N . GLN A 1 104 ? 4.125 44.267 42.184 1.00 13.05 104 GLN A N 1
ATOM 785 C CA . GLN A 1 104 ? 4.001 42.865 41.803 1.00 14.27 104 GLN A CA 1
ATOM 786 C C . GLN A 1 104 ? 4.397 42.599 40.355 1.00 14.52 104 GLN A C 1
ATOM 787 O O . GLN A 1 104 ? 4.366 41.458 39.894 1.00 15.79 104 GLN A O 1
ATOM 793 N N . GLY A 1 105 ? 4.759 43.654 39.633 1.00 13.65 105 GLY A N 1
ATOM 794 C CA . GLY A 1 105 ? 5.168 43.479 38.251 1.00 14.48 105 GLY A CA 1
ATOM 795 C C . GLY A 1 105 ? 4.076 43.605 37.207 1.00 14.03 105 GLY A C 1
ATOM 796 O O . GLY A 1 105 ? 4.290 43.241 36.051 1.00 14.67 105 GLY A O 1
ATOM 797 N N . GLU A 1 106 ? 2.903 44.094 37.593 1.00 13.18 106 GLU A N 1
ATOM 798 C CA . GLU A 1 106 ? 1.814 44.279 36.635 1.00 13.24 106 GLU A CA 1
ATOM 799 C C . GLU A 1 106 ? 1.936 45.710 36.125 1.00 11.80 106 GLU A C 1
ATOM 800 O O . GLU A 1 106 ? 2.270 46.616 36.886 1.00 12.02 106 GLU A O 1
ATOM 806 N N . PRO A 1 107 ? 1.682 45.935 34.828 1.00 11.23 107 PRO A N 1
ATOM 807 C CA . PRO A 1 107 ? 1.793 47.304 34.311 1.00 12.67 107 PRO A CA 1
ATOM 808 C C . PRO A 1 107 ? 0.864 48.301 34.996 1.00 12.98 107 PRO A C 1
ATOM 809 O O . PRO A 1 107 ? -0.260 47.962 35.379 1.00 13.08 107 PRO A O 1
ATOM 813 N N . LEU A 1 108 ? 1.340 49.529 35.157 1.00 11.77 108 LEU A N 1
ATOM 814 C CA . LEU A 1 108 ? 0.530 50.579 35.746 1.00 12.06 108 LEU A CA 1
ATOM 815 C C . LEU A 1 108 ? -0.395 51.025 34.614 1.00 12.20 108 LEU A C 1
ATOM 816 O O . LEU A 1 108 ? -0.047 50.893 33.439 1.00 12.10 108 LEU A O 1
ATOM 821 N N . PRO A 1 109 ? -1.577 51.559 34.948 1.00 12.94 109 PRO A N 1
ATOM 822 C CA . PRO A 1 109 ? -2.526 52.006 33.924 1.00 12.36 109 PRO A CA 1
ATOM 823 C C . PRO A 1 109 ? -2.047 53.202 33.105 1.00 12.77 109 PRO A C 1
ATOM 824 O O . PRO A 1 109 ? -1.214 53.991 33.559 1.00 12.16 109 PRO A O 1
ATOM 828 N N . ALA A 1 110 ? -2.588 53.313 31.894 1.00 11.48 110 ALA A N 1
ATOM 829 C CA . ALA A 1 110 ? -2.262 54.404 30.981 1.00 13.62 110 ALA A CA 1
ATOM 830 C C . ALA A 1 110 ? -2.738 55.728 31.579 1.00 15.03 110 ALA A C 1
ATOM 831 O O . ALA A 1 110 ? -3.846 55.815 32.111 1.00 14.55 110 ALA A O 1
ATOM 833 N N . GLY A 1 111 ? -1.903 56.760 31.473 1.00 16.86 111 GLY A N 1
ATOM 834 C CA . GLY A 1 111 ? -2.247 58.060 32.024 1.00 19.53 111 GLY A CA 1
ATOM 835 C C . GLY A 1 111 ? -1.833 58.157 33.483 1.00 21.89 111 GLY A C 1
ATOM 836 O O . GLY A 1 111 ? -2.606 58.627 34.324 1.00 23.70 111 GLY A O 1
ATOM 837 N N . GLU A 1 112 ? -0.603 57.720 33.767 1.00 25.62 112 GLU A N 1
ATOM 838 C CA . GLU A 1 112 ? -0.022 57.707 35.114 1.00 26.71 112 GLU A CA 1
ATOM 839 C C . GLU A 1 112 ? -0.772 56.683 35.953 1.00 27.11 112 GLU A C 1
ATOM 840 O O . GLU A 1 112 ? -0.293 55.532 36.052 1.00 27.19 112 GLU A O 1
ATOM 846 N N . GLN B 1 2 ? 18.788 54.041 21.743 1.00 12.01 2 GLN B N 1
ATOM 847 C CA . GLN B 1 2 ? 20.260 54.250 21.819 1.00 11.64 2 GLN B CA 1
ATOM 848 C C . GLN B 1 2 ? 20.923 52.999 22.353 1.00 12.50 2 GLN B C 1
ATOM 849 O O . GLN B 1 2 ? 20.340 52.278 23.168 1.00 10.94 2 GLN B O 1
ATOM 854 N N . TYR B 1 3 ? 22.136 52.734 21.884 1.00 11.87 3 TYR B N 1
ATOM 855 C CA . TYR B 1 3 ? 22.842 51.535 22.299 1.00 11.27 3 TYR B CA 1
ATOM 856 C C . TYR B 1 3 ? 24.351 51.687 22.433 1.00 11.41 3 TYR B C 1
ATOM 857 O O . TYR B 1 3 ? 24.979 52.487 21.739 1.00 11.67 3 TYR B O 1
ATOM 866 N N . ALA B 1 4 ? 24.927 50.903 23.336 1.00 10.75 4 ALA B N 1
ATOM 867 C CA . ALA B 1 4 ? 26.367 50.889 23.551 1.00 10.96 4 ALA B CA 1
ATOM 868 C C . ALA B 1 4 ? 26.760 49.561 24.184 1.00 11.94 4 ALA B C 1
ATOM 869 O O . ALA B 1 4 ? 25.970 48.950 24.899 1.00 11.51 4 ALA B O 1
ATOM 871 N N . THR B 1 5 ? 27.966 49.095 23.886 1.00 12.33 5 THR B N 1
ATOM 872 C CA . THR B 1 5 ? 28.472 47.873 24.499 1.00 12.55 5 THR B CA 1
ATOM 873 C C . THR B 1 5 ? 29.517 48.382 25.481 1.00 12.53 5 THR B C 1
ATOM 874 O O . THR B 1 5 ? 30.535 48.943 25.073 1.00 14.18 5 THR B O 1
ATOM 878 N N . LEU B 1 6 ? 29.264 48.223 26.775 1.00 10.67 6 LEU B N 1
ATOM 879 C CA . LEU B 1 6 ? 30.222 48.689 27.768 1.00 12.44 6 LEU B CA 1
ATOM 880 C C . LEU B 1 6 ? 31.373 47.720 27.897 1.00 12.35 6 LEU B C 1
ATOM 881 O O . LEU B 1 6 ? 31.170 46.521 28.057 1.00 15.10 6 LEU B O 1
ATOM 886 N N . GLU B 1 7 ? 32.580 48.260 27.815 1.00 12.06 7 GLU B N 1
ATOM 887 C CA . GLU B 1 7 ? 33.794 47.467 27.923 1.00 14.58 7 GLU B CA 1
ATOM 888 C C . GLU B 1 7 ? 34.252 47.412 29.372 1.00 13.81 7 GLU B C 1
ATOM 889 O O . GLU B 1 7 ? 35.087 46.591 29.739 1.00 14.59 7 GLU B O 1
ATOM 895 N N . LEU B 1 8 ? 33.697 48.298 30.193 1.00 12.18 8 LEU B N 1
ATOM 896 C CA . LEU B 1 8 ? 34.041 48.359 31.608 1.00 13.20 8 LEU B CA 1
ATOM 897 C C . LEU B 1 8 ? 35.550 48.447 31.844 1.00 13.16 8 LEU B C 1
ATOM 898 O O . LEU B 1 8 ? 36.117 47.683 32.626 1.00 13.29 8 LEU B O 1
ATOM 903 N N . ASN B 1 9 ? 36.186 49.397 31.166 1.00 12.26 9 ASN B N 1
ATOM 904 C CA . ASN B 1 9 ? 37.618 49.612 31.314 1.00 13.15 9 ASN B CA 1
ATOM 905 C C . ASN B 1 9 ? 37.960 51.099 31.412 1.00 11.97 9 ASN B C 1
ATOM 906 O O . ASN B 1 9 ? 39.124 51.487 31.300 1.00 13.71 9 ASN B O 1
ATOM 911 N N . ASN B 1 10 ? 36.936 51.918 31.656 1.00 10.03 10 ASN B N 1
ATOM 912 C CA . ASN B 1 10 ? 37.093 53.369 31.772 1.00 10.69 10 ASN B CA 1
ATOM 913 C C . ASN B 1 10 ? 36.834 53.877 33.186 1.00 10.03 10 ASN B C 1
ATOM 914 O O . ASN B 1 10 ? 35.863 53.473 33.821 1.00 10.64 10 ASN B O 1
ATOM 919 N N . ALA B 1 11 ? 37.692 54.770 33.670 1.00 9.85 11 ALA B N 1
ATOM 920 C CA . ALA B 1 11 ? 37.527 55.337 35.007 1.00 9.66 11 ALA B CA 1
ATOM 921 C C . ALA B 1 11 ? 36.142 55.984 35.092 1.00 9.35 11 ALA B C 1
ATOM 922 O O . ALA B 1 11 ? 35.411 55.789 36.064 1.00 10.83 11 ALA B O 1
ATOM 924 N N . PHE B 1 12 ? 35.795 56.770 34.078 1.00 9.70 12 PHE B N 1
ATOM 925 C CA . PHE B 1 12 ? 34.482 57.397 34.017 1.00 9.92 12 PHE B CA 1
ATOM 926 C C . PHE B 1 12 ? 34.195 57.823 32.588 1.00 10.40 12 PHE B C 1
ATOM 927 O O . PHE B 1 12 ? 34.867 58.696 32.037 1.00 11.51 12 PHE B O 1
ATOM 935 N N . LYS B 1 13 ? 33.192 57.198 31.988 1.00 9.72 13 LYS B N 1
ATOM 936 C CA . LYS B 1 13 ? 32.825 57.510 30.616 1.00 10.73 13 LYS B CA 1
ATOM 937 C C . LYS B 1 13 ? 31.324 57.717 30.475 1.00 10.60 13 LYS B C 1
ATOM 938 O O . LYS B 1 13 ? 30.536 56.799 30.702 1.00 9.24 13 LYS B O 1
ATOM 944 N N . VAL B 1 14 ? 30.933 58.930 30.103 1.00 10.03 14 VAL B N 1
ATOM 945 C CA . VAL B 1 14 ? 29.525 59.240 29.903 1.00 10.11 14 VAL B CA 1
ATOM 946 C C . VAL B 1 14 ? 29.100 58.573 28.596 1.00 11.35 14 VAL B C 1
ATOM 947 O O . VAL B 1 14 ? 29.767 58.716 27.570 1.00 11.42 14 VAL B O 1
ATOM 951 N N . LEU B 1 15 ? 27.999 57.832 28.641 1.00 10.96 15 LEU B N 1
ATOM 952 C CA . LEU B 1 15 ? 27.505 57.107 27.478 1.00 11.25 15 LEU B CA 1
ATOM 953 C C . LEU B 1 15 ? 26.498 57.871 26.621 1.00 13.36 15 LEU B C 1
ATOM 954 O O . LEU B 1 15 ? 26.799 58.235 25.487 1.00 16.48 15 LEU B O 1
ATOM 959 N N . PHE B 1 16 ? 25.299 58.083 27.146 1.00 11.42 16 PHE B N 1
ATOM 960 C CA . PHE B 1 16 ? 24.266 58.821 26.430 1.00 10.61 16 PHE B CA 1
ATOM 961 C C . PHE B 1 16 ? 23.102 59.120 27.355 1.00 9.86 16 PHE B C 1
ATOM 962 O O . PHE B 1 16 ? 23.022 58.567 28.449 1.00 9.92 16 PHE B O 1
ATOM 970 N N . SER B 1 17 ? 22.221 60.017 26.925 1.00 10.33 17 SER B N 1
ATOM 971 C CA . SER B 1 17 ? 21.064 60.397 27.730 1.00 9.18 17 SER B CA 1
ATOM 972 C C . SER B 1 17 ? 19.747 60.217 26.986 1.00 9.22 17 SER B C 1
ATOM 973 O O . SER B 1 17 ? 19.703 60.192 25.759 1.00 10.10 17 SER B O 1
ATOM 976 N N . LEU B 1 18 ? 18.670 60.082 27.752 1.00 9.20 18 LEU B N 1
ATOM 977 C CA . LEU B 1 18 ? 17.334 59.951 27.189 1.00 9.72 18 LEU B CA 1
ATOM 978 C C . LEU B 1 18 ? 16.344 60.493 28.192 1.00 10.36 18 LEU B C 1
ATOM 979 O O . LEU B 1 18 ? 16.292 60.036 29.327 1.00 10.00 18 LEU B O 1
ATOM 984 N N . ARG B 1 19 ? 15.564 61.480 27.772 1.00 11.43 19 ARG B N 1
ATOM 985 C CA . ARG B 1 19 ? 14.556 62.085 28.630 1.00 11.92 19 ARG B CA 1
ATOM 986 C C . ARG B 1 19 ? 14.943 62.255 30.100 1.00 11.12 19 ARG B C 1
ATOM 987 O O . ARG B 1 19 ? 14.292 61.715 30.997 1.00 12.40 19 ARG B O 1
ATOM 995 N N . GLN B 1 20 ? 16.014 63.007 30.329 1.00 11.94 20 GLN B N 1
ATOM 996 C CA . GLN B 1 20 ? 16.500 63.329 31.662 1.00 11.00 20 GLN B CA 1
ATOM 997 C C . GLN B 1 20 ? 17.130 62.231 32.501 1.00 10.12 20 GLN B C 1
ATOM 998 O O . GLN B 1 20 ? 17.185 62.331 33.727 1.00 11.52 20 GLN B O 1
ATOM 1004 N N . VAL B 1 21 ? 17.595 61.177 31.839 1.00 9.70 21 VAL B N 1
ATOM 1005 C CA . VAL B 1 21 ? 18.305 60.103 32.524 1.00 8.15 21 VAL B CA 1
ATOM 1006 C C . VAL B 1 21 ? 19.591 59.916 31.729 1.00 7.84 21 VAL B C 1
ATOM 1007 O O . VAL B 1 21 ? 19.569 59.827 30.496 1.00 8.18 21 VAL B O 1
ATOM 1011 N N . GLN B 1 22 ? 20.709 59.874 32.444 1.00 7.72 22 GLN B N 1
ATOM 1012 C CA . GLN B 1 22 ? 22.021 59.751 31.819 1.00 7.87 22 GLN B CA 1
ATOM 1013 C C . GLN B 1 22 ? 22.791 58.543 32.332 1.00 7.79 22 GLN B C 1
ATOM 1014 O O . GLN B 1 22 ? 22.852 58.299 33.532 1.00 8.12 22 GLN B O 1
ATOM 1020 N N . ALA B 1 23 ? 23.375 57.787 31.412 1.00 8.41 23 ALA B N 1
ATOM 1021 C CA . ALA B 1 23 ? 24.144 56.608 31.784 1.00 8.35 23 ALA B CA 1
ATOM 1022 C C . ALA B 1 23 ? 25.644 56.865 31.684 1.00 8.68 23 ALA B C 1
ATOM 1023 O O . ALA B 1 23 ? 26.106 57.636 30.841 1.00 8.88 23 ALA B O 1
ATOM 1025 N N . ALA B 1 24 ? 26.398 56.219 32.563 1.00 8.17 24 ALA B N 1
ATOM 1026 C CA . ALA B 1 24 ? 27.845 56.346 32.566 1.00 8.17 24 ALA B CA 1
ATOM 1027 C C . ALA B 1 24 ? 28.519 55.078 33.068 1.00 8.72 24 ALA B C 1
ATOM 1028 O O . ALA B 1 24 ? 27.977 54.355 33.908 1.00 9.63 24 ALA B O 1
ATOM 1030 N N . GLU B 1 25 ? 29.705 54.806 32.537 1.00 8.88 25 GLU B N 1
ATOM 1031 C CA . GLU B 1 25 ? 30.491 53.655 32.957 1.00 8.93 25 GLU B CA 1
ATOM 1032 C C . GLU B 1 25 ? 31.507 54.179 33.958 1.00 8.46 25 GLU B C 1
ATOM 1033 O O . GLU B 1 25 ? 32.104 55.232 33.745 1.00 9.11 25 GLU B O 1
ATOM 1039 N N . MET B 1 26 ? 31.694 53.461 35.060 1.00 9.05 26 MET B N 1
ATOM 1040 C CA . MET B 1 26 ? 32.662 53.888 36.060 1.00 10.05 26 MET B CA 1
ATOM 1041 C C . MET B 1 26 ? 33.387 52.679 36.634 1.00 10.36 26 MET B C 1
ATOM 1042 O O . MET B 1 26 ? 32.765 51.781 37.198 1.00 10.31 26 MET B O 1
ATOM 1047 N N . VAL B 1 27 ? 34.702 52.647 36.451 1.00 10.04 27 VAL B N 1
ATOM 1048 C CA . VAL B 1 27 ? 35.515 51.558 36.975 1.00 9.38 27 VAL B CA 1
ATOM 1049 C C . VAL B 1 27 ? 36.482 52.175 37.965 1.00 9.33 27 VAL B C 1
ATOM 1050 O O . VAL B 1 27 ? 37.258 53.071 37.619 1.00 10.76 27 VAL B O 1
ATOM 1054 N N . ILE B 1 28 ? 36.423 51.697 39.203 1.00 9.80 28 ILE B N 1
ATOM 1055 C CA . ILE B 1 28 ? 37.266 52.209 40.268 1.00 9.56 28 ILE B CA 1
ATOM 1056 C C . ILE B 1 28 ? 38.356 51.214 40.649 1.00 10.33 28 ILE B C 1
ATOM 1057 O O . ILE B 1 28 ? 38.076 50.070 41.008 1.00 10.67 28 ILE B O 1
ATOM 1062 N N . ALA B 1 29 ? 39.603 51.654 40.571 1.00 10.83 29 ALA B N 1
ATOM 1063 C CA . ALA B 1 29 ? 40.720 50.784 40.900 1.00 12.27 29 ALA B CA 1
ATOM 1064 C C . ALA B 1 29 ? 40.812 50.565 42.406 1.00 13.11 29 ALA B C 1
ATOM 1065 O O . ALA B 1 29 ? 40.284 51.349 43.191 1.00 11.66 29 ALA B O 1
ATOM 1067 N N . PRO B 1 30 ? 41.480 49.484 42.826 1.00 13.00 30 PRO B N 1
ATOM 1068 C CA . PRO B 1 30 ? 41.633 49.184 44.252 1.00 14.04 30 PRO B CA 1
ATOM 1069 C C . PRO B 1 30 ? 42.220 50.365 45.028 1.00 15.33 30 PRO B C 1
ATOM 1070 O O . PRO B 1 30 ? 43.202 50.966 44.605 1.00 15.82 30 PRO B O 1
ATOM 1074 N N . GLY B 1 31 ? 41.607 50.700 46.159 1.00 16.23 31 GLY B N 1
ATOM 1075 C CA . GLY B 1 31 ? 42.100 51.794 46.981 1.00 17.50 31 GLY B CA 1
ATOM 1076 C C . GLY B 1 31 ? 41.665 53.174 46.531 1.00 18.19 31 GLY B C 1
ATOM 1077 O O . GLY B 1 31 ? 41.951 54.173 47.194 1.00 20.11 31 GLY B O 1
ATOM 1078 N N . ASP B 1 32 ? 40.979 53.236 45.397 1.00 17.16 32 ASP B N 1
ATOM 1079 C CA . ASP B 1 32 ? 40.507 54.503 44.864 1.00 17.76 32 ASP B CA 1
ATOM 1080 C C . ASP B 1 32 ? 39.055 54.759 45.248 1.00 16.46 32 ASP B C 1
ATOM 1081 O O . ASP B 1 32 ? 38.362 53.880 45.776 1.00 15.92 32 ASP B O 1
ATOM 1086 N N . ARG B 1 33 ? 38.603 55.977 44.979 1.00 16.10 33 ARG B N 1
ATOM 1087 C CA . ARG B 1 33 ? 37.230 56.373 45.251 1.00 17.02 33 ARG B CA 1
ATOM 1088 C C . ARG B 1 33 ? 36.845 57.498 44.302 1.00 17.38 33 ARG B C 1
ATOM 1089 O O . ARG B 1 33 ? 37.706 58.220 43.804 1.00 18.54 33 ARG B O 1
ATOM 1097 N N . GLU B 1 34 ? 35.553 57.621 44.025 1.00 16.53 34 GLU B N 1
ATOM 1098 C CA . GLU B 1 34 ? 35.072 58.678 43.151 1.00 17.50 3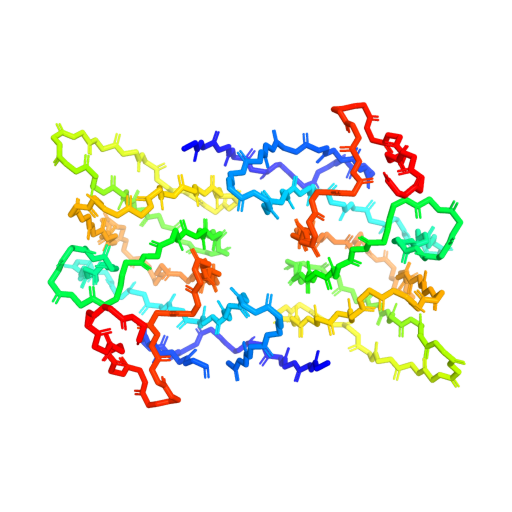4 GLU B CA 1
ATOM 1099 C C . GLU B 1 34 ? 33.877 59.324 43.840 1.00 18.42 34 GLU B C 1
ATOM 1100 O O . GLU B 1 34 ? 33.033 58.630 44.400 1.00 16.83 34 GLU B O 1
ATOM 1106 N N . GLY B 1 35 ? 33.828 60.652 43.814 1.00 18.12 35 GLY B N 1
ATOM 1107 C CA . GLY B 1 35 ? 32.749 61.362 44.471 1.00 21.17 35 GLY B CA 1
ATOM 1108 C C . GLY B 1 35 ? 31.357 60.916 44.086 1.00 23.11 35 GLY B C 1
ATOM 1109 O O . GLY B 1 35 ? 30.936 59.783 44.342 1.00 25.05 35 GLY B O 1
ATOM 1110 N N . GLY B 1 36 ? 30.633 61.843 43.477 1.00 23.04 36 GLY B N 1
ATOM 1111 C CA . GLY B 1 36 ? 29.274 61.594 43.041 1.00 20.59 36 GLY B CA 1
ATOM 1112 C C . GLY B 1 36 ? 28.601 62.946 43.083 1.00 18.86 36 GLY B C 1
ATOM 1113 O O . GLY B 1 36 ? 29.119 63.857 43.732 1.00 20.97 36 GLY B O 1
ATOM 1114 N N . PRO B 1 37 ? 27.465 63.127 42.403 1.00 16.59 37 PRO B N 1
ATOM 1115 C CA . PRO B 1 37 ? 26.825 64.444 42.456 1.00 16.71 37 PRO B CA 1
ATOM 1116 C C . PRO B 1 37 ? 26.480 64.852 43.890 1.00 18.68 37 PRO B C 1
ATOM 1117 O O . PRO B 1 37 ? 26.020 64.035 44.686 1.00 19.79 37 PRO B O 1
ATOM 1121 N N . ASP B 1 38 ? 26.706 66.117 44.210 1.00 19.56 38 ASP B N 1
ATOM 1122 C CA . ASP B 1 38 ? 26.403 66.640 45.535 1.00 20.88 38 ASP B CA 1
ATOM 1123 C C . ASP B 1 38 ? 25.580 67.913 45.385 1.00 21.01 38 ASP B C 1
ATOM 1124 O O . ASP B 1 38 ? 24.669 67.977 44.559 1.00 20.71 38 ASP B O 1
ATOM 1129 N N . ASN B 1 39 ? 25.910 68.930 46.172 1.00 21.20 39 ASN B N 1
ATOM 1130 C CA . ASN B 1 39 ? 25.187 70.194 46.120 1.00 21.45 39 ASN B CA 1
ATOM 1131 C C . ASN B 1 39 ? 26.024 71.317 45.503 1.00 20.79 39 ASN B C 1
ATOM 1132 O O . ASN B 1 39 ? 25.574 72.451 45.413 1.00 21.98 39 ASN B O 1
ATOM 1137 N N . ARG B 1 40 ? 27.237 70.999 45.076 1.00 19.74 40 ARG B N 1
ATOM 1138 C CA . ARG B 1 40 ? 28.130 71.992 44.481 1.00 19.78 40 ARG B CA 1
ATOM 1139 C C . ARG B 1 40 ? 27.778 72.280 43.018 1.00 18.16 40 ARG B C 1
ATOM 1140 O O . ARG B 1 40 ? 27.797 73.431 42.570 1.00 18.20 40 ARG B O 1
ATOM 1148 N N . HIS B 1 41 ? 27.480 71.222 42.273 1.00 16.81 41 HIS B N 1
ATOM 1149 C CA . HIS B 1 41 ? 27.114 71.340 40.870 1.00 15.95 41 HIS B CA 1
ATOM 1150 C C . HIS B 1 41 ? 25.662 70.908 40.729 1.00 14.59 41 HIS B C 1
ATOM 1151 O O . HIS B 1 41 ? 24.911 70.928 41.708 1.00 15.90 41 HIS B O 1
ATOM 1158 N N . ARG B 1 42 ? 25.257 70.516 39.527 1.00 13.63 42 ARG B N 1
ATOM 1159 C CA . ARG B 1 42 ? 23.876 70.105 39.329 1.00 14.30 42 ARG B CA 1
ATOM 1160 C C . ARG B 1 42 ? 23.521 68.893 40.181 1.00 12.97 42 ARG B C 1
ATOM 1161 O O . ARG B 1 42 ? 24.220 67.880 40.169 1.00 13.50 42 ARG B O 1
ATOM 1169 N N . GLY B 1 43 ? 22.419 69.001 40.917 1.00 13.43 43 GLY B N 1
ATOM 1170 C CA . GLY B 1 43 ? 21.990 67.905 41.773 1.00 13.35 43 GLY B CA 1
ATOM 1171 C C . GLY B 1 43 ? 21.358 66.783 40.973 1.00 11.49 43 GLY B C 1
ATOM 1172 O O . GLY B 1 43 ? 20.607 67.036 40.041 1.00 13.01 43 GLY B O 1
ATOM 1173 N N . ALA B 1 44 ? 21.659 65.537 41.327 1.00 10.74 44 ALA B N 1
ATOM 1174 C CA . ALA B 1 44 ? 21.087 64.413 40.599 1.00 9.90 44 ALA B CA 1
ATOM 1175 C C . ALA B 1 44 ? 21.092 63.134 41.416 1.00 9.43 44 ALA B C 1
ATOM 1176 O O . ALA B 1 44 ? 21.976 62.924 42.246 1.00 10.68 44 ALA B O 1
ATOM 1178 N N . ASP B 1 45 ? 20.090 62.292 41.194 1.00 9.00 45 ASP B N 1
ATOM 1179 C CA . ASP B 1 45 ? 20.047 61.013 41.885 1.00 9.17 45 ASP B CA 1
ATOM 1180 C C . ASP B 1 45 ? 21.065 60.154 41.156 1.00 9.27 45 ASP B C 1
ATOM 1181 O O . ASP B 1 45 ? 21.273 60.324 39.951 1.00 9.29 45 ASP B O 1
ATOM 1186 N N . GLN B 1 46 ? 21.709 59.244 41.874 1.00 8.81 46 GLN B N 1
ATOM 1187 C CA . GLN B 1 46 ? 22.674 58.346 41.256 1.00 8.83 46 GLN B CA 1
ATOM 1188 C C . GLN B 1 46 ? 22.270 56.901 41.512 1.00 8.42 46 GLN B C 1
ATOM 1189 O O . GLN B 1 46 ? 22.121 56.479 42.659 1.00 8.99 46 GLN B O 1
ATOM 1195 N N . TRP B 1 47 ? 22.073 56.152 40.435 1.00 8.48 47 TRP B N 1
ATOM 1196 C CA . TRP B 1 47 ? 21.732 54.738 40.521 1.00 7.59 47 TRP B CA 1
ATOM 1197 C C . TRP B 1 47 ? 23.010 54.032 40.102 1.00 7.94 47 TRP B C 1
ATOM 1198 O O . TRP B 1 47 ? 23.531 54.288 39.020 1.00 8.80 47 TRP B O 1
ATOM 1209 N N . LEU B 1 48 ? 23.520 53.156 40.955 1.00 7.83 48 LEU B N 1
ATOM 1210 C CA . LEU B 1 48 ? 24.755 52.455 40.649 1.00 7.88 48 LEU B CA 1
ATOM 1211 C C . LEU B 1 48 ? 24.576 50.950 40.755 1.00 8.97 48 LEU B C 1
ATOM 1212 O O . LEU B 1 48 ? 24.112 50.446 41.775 1.00 9.11 48 LEU B O 1
ATOM 1217 N N . PHE B 1 49 ? 24.928 50.243 39.688 1.00 8.36 49 PHE B N 1
ATOM 1218 C CA . PHE B 1 49 ? 24.840 48.794 39.671 1.00 8.58 49 PHE B CA 1
ATOM 1219 C C . PHE B 1 49 ? 26.249 48.237 39.547 1.00 8.37 49 PHE B C 1
ATOM 1220 O O . PHE B 1 49 ? 27.020 48.657 38.683 1.00 9.81 49 PHE B O 1
ATOM 1228 N N . VAL B 1 50 ? 26.586 47.291 40.413 1.00 9.08 50 VAL B N 1
ATOM 1229 C CA . VAL B 1 50 ? 27.911 46.698 40.401 1.00 8.83 50 VAL B CA 1
ATOM 1230 C C . VAL B 1 50 ? 27.981 45.441 39.549 1.00 8.34 50 VAL B C 1
ATOM 1231 O O . VAL B 1 50 ? 27.319 44.436 39.832 1.00 8.67 50 VAL B O 1
ATOM 1235 N N . VAL B 1 51 ? 28.787 45.513 38.494 1.00 9.95 51 VAL B N 1
ATOM 1236 C CA . VAL B 1 51 ? 28.978 44.375 37.607 1.00 11.16 51 VAL B CA 1
ATOM 1237 C C . VAL B 1 51 ? 29.992 43.421 38.240 1.00 11.15 51 VAL B C 1
ATOM 1238 O O . VAL B 1 51 ? 29.819 42.203 38.196 1.00 12.94 51 VAL B O 1
ATOM 1242 N N . ASP B 1 52 ? 31.047 43.974 38.829 1.00 10.93 52 ASP B N 1
ATOM 1243 C CA . ASP B 1 52 ? 32.055 43.148 39.473 1.00 11.86 52 ASP B CA 1
ATOM 1244 C C . ASP B 1 52 ? 32.871 43.925 40.492 1.00 11.72 52 ASP B C 1
ATOM 1245 O O . ASP B 1 52 ? 32.950 45.152 40.447 1.00 11.63 52 ASP B O 1
ATOM 1250 N N . GLY B 1 53 ? 33.479 43.199 41.421 1.00 12.12 53 GLY B N 1
ATOM 1251 C CA . GLY B 1 53 ? 34.275 43.845 42.441 1.00 10.84 53 GLY B CA 1
ATOM 1252 C C . GLY B 1 53 ? 33.481 44.046 43.712 1.00 11.68 53 GLY B C 1
ATOM 1253 O O . GLY B 1 53 ? 32.308 43.678 43.789 1.00 12.71 53 GLY B O 1
ATOM 1254 N N . ALA B 1 54 ? 34.132 44.630 44.707 1.00 11.57 54 ALA B N 1
ATOM 1255 C CA . ALA B 1 54 ? 33.505 44.882 45.992 1.00 13.02 54 ALA B CA 1
ATOM 1256 C C . ALA B 1 54 ? 33.926 46.254 46.471 1.00 12.40 54 ALA B C 1
ATOM 1257 O O . ALA B 1 54 ? 35.032 46.722 46.189 1.00 15.21 54 ALA B O 1
ATOM 1259 N N . GLY B 1 55 ? 33.036 46.910 47.195 1.00 11.85 55 GLY B N 1
ATOM 1260 C CA . GLY B 1 55 ? 33.365 48.221 47.698 1.00 13.44 55 GLY B CA 1
ATOM 1261 C C . GLY B 1 55 ? 32.346 48.730 48.681 1.00 13.02 55 GLY B C 1
ATOM 1262 O O . GLY B 1 55 ? 31.666 47.961 49.362 1.00 13.30 55 GLY B O 1
ATOM 1263 N N . GLU B 1 56 ? 32.233 50.044 48.743 1.00 11.73 56 GLU B N 1
ATOM 1264 C CA . GLU B 1 56 ? 31.299 50.655 49.657 1.00 13.64 56 GLU B CA 1
ATOM 1265 C C . GLU B 1 56 ? 30.873 52.023 49.162 1.00 12.87 56 GLU B C 1
ATOM 1266 O O . GLU B 1 56 ? 31.621 52.713 48.463 1.00 11.92 56 GLU B O 1
ATOM 1272 N N . ALA B 1 57 ? 29.646 52.387 49.507 1.00 11.64 57 ALA B N 1
ATOM 1273 C CA . ALA B 1 57 ? 29.102 53.686 49.165 1.00 11.76 57 ALA B CA 1
ATOM 1274 C C . ALA B 1 57 ? 29.046 54.425 50.497 1.00 12.61 57 ALA B C 1
ATOM 1275 O O . ALA B 1 57 ? 28.541 53.884 51.485 1.00 14.08 57 ALA B O 1
ATOM 1277 N N . ILE B 1 58 ? 29.590 55.635 50.531 1.00 12.92 58 ILE B N 1
ATOM 1278 C CA . ILE B 1 58 ? 29.599 56.450 51.743 1.00 13.97 58 ILE B CA 1
ATOM 1279 C C . ILE B 1 58 ? 28.594 57.583 51.521 1.00 14.98 58 ILE B C 1
ATOM 1280 O O . ILE B 1 58 ? 28.716 58.321 50.550 1.00 16.13 58 ILE B O 1
ATOM 1285 N N . VAL B 1 59 ? 27.602 57.727 52.396 1.00 16.40 59 VAL B N 1
ATOM 1286 C CA . VAL B 1 59 ? 26.632 58.804 52.209 1.00 18.31 59 VAL B CA 1
ATOM 1287 C C . VAL B 1 59 ? 26.086 59.416 53.503 1.00 20.20 59 VAL B C 1
ATOM 1288 O O . VAL B 1 59 ? 25.632 58.701 54.390 1.00 20.67 59 VAL B O 1
ATOM 1292 N N . ASP B 1 60 ? 26.147 60.746 53.586 1.00 23.68 60 ASP B N 1
ATOM 1293 C CA . ASP B 1 60 ? 25.667 61.523 54.739 1.00 24.38 60 ASP B CA 1
ATOM 1294 C C . ASP B 1 60 ? 26.338 61.274 56.088 1.00 24.64 60 ASP B C 1
ATOM 1295 O O . ASP B 1 60 ? 26.508 62.208 56.878 1.00 26.70 60 ASP B O 1
ATOM 1300 N N . GLY B 1 61 ? 26.707 60.030 56.361 1.00 22.21 61 GLY B N 1
ATOM 1301 C CA . GLY B 1 61 ? 27.341 59.709 57.627 1.00 21.21 61 GLY B CA 1
ATOM 1302 C C . GLY B 1 61 ? 27.332 58.223 57.905 1.00 19.76 61 GLY B C 1
ATOM 1303 O O . GLY B 1 61 ? 27.689 57.784 59.002 1.00 20.65 61 GLY B O 1
ATOM 1304 N N . HIS B 1 62 ? 26.906 57.448 56.913 1.00 19.14 62 HIS B N 1
ATOM 1305 C CA . HIS B 1 62 ? 26.864 56.001 57.046 1.00 18.73 62 HIS B CA 1
ATOM 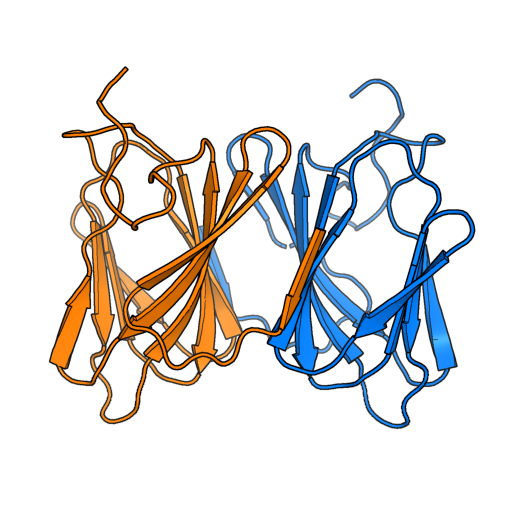1306 C C . HIS B 1 62 ? 27.372 55.323 55.774 1.00 18.62 62 HIS B C 1
ATOM 1307 O O . HIS B 1 62 ? 27.662 55.993 54.773 1.00 18.09 62 HIS B O 1
ATOM 1314 N N . THR B 1 63 ? 27.475 53.999 55.815 1.00 18.68 63 THR B N 1
ATOM 1315 C CA . THR B 1 63 ? 27.983 53.250 54.675 1.00 18.01 63 THR B CA 1
ATOM 1316 C C . THR B 1 63 ? 27.108 52.090 54.244 1.00 17.33 63 THR B C 1
ATOM 1317 O O . THR B 1 63 ? 26.334 51.551 55.033 1.00 18.28 63 THR B O 1
ATOM 1321 N N . GLN B 1 64 ? 27.251 51.710 52.978 1.00 13.90 64 GLN B N 1
ATOM 1322 C CA . GLN B 1 64 ? 26.525 50.591 52.404 1.00 13.80 64 GLN B CA 1
ATOM 1323 C C . GLN B 1 64 ? 27.529 49.723 51.659 1.00 13.51 64 GLN B C 1
ATOM 1324 O O . GLN B 1 64 ? 28.181 50.194 50.725 1.00 13.26 64 GLN B O 1
ATOM 1330 N N . ALA B 1 65 ? 27.655 48.464 52.066 1.00 13.05 65 ALA B N 1
ATOM 1331 C CA . ALA B 1 65 ? 28.575 47.548 51.411 1.00 12.82 65 ALA B CA 1
ATOM 1332 C C . ALA B 1 65 ? 28.092 47.256 49.996 1.00 12.24 65 ALA B C 1
ATOM 1333 O O . ALA B 1 65 ? 26.892 47.138 49.744 1.00 12.46 65 ALA B O 1
ATOM 1335 N N . LEU B 1 66 ? 29.045 47.123 49.082 1.00 11.55 66 LEU B N 1
ATOM 1336 C CA . LEU B 1 66 ? 28.758 46.856 47.685 1.00 12.18 66 LEU B CA 1
ATOM 1337 C C . LEU B 1 66 ? 29.458 45.584 47.205 1.00 10.33 66 LEU B C 1
ATOM 1338 O O . LEU B 1 66 ? 30.629 45.359 47.502 1.00 11.37 66 LEU B O 1
ATOM 1343 N N . GLN B 1 67 ? 28.731 44.764 46.454 1.00 9.67 67 GLN B N 1
ATOM 1344 C CA . GLN B 1 67 ? 29.262 43.512 45.920 1.00 11.39 67 GLN B CA 1
ATOM 1345 C C . GLN B 1 67 ? 28.679 43.307 44.532 1.00 11.06 67 GLN B C 1
ATOM 1346 O O . GLN B 1 67 ? 27.799 44.055 44.112 1.00 10.21 67 GLN B O 1
ATOM 1352 N N . ALA B 1 68 ? 29.164 42.297 43.818 1.00 10.96 68 ALA B N 1
ATOM 1353 C CA . ALA B 1 68 ? 28.646 42.024 42.487 1.00 11.28 68 ALA B CA 1
ATOM 1354 C C . ALA B 1 68 ? 27.139 41.817 42.579 1.00 11.86 68 ALA B C 1
ATOM 1355 O O . ALA B 1 68 ? 26.663 40.986 43.359 1.00 12.13 68 ALA B O 1
ATOM 1357 N N . GLY B 1 69 ? 26.394 42.584 41.786 1.00 10.62 69 GLY B N 1
ATOM 1358 C CA . GLY B 1 69 ? 24.947 42.470 41.791 1.00 9.75 69 GLY B CA 1
ATOM 1359 C C . GLY B 1 69 ? 24.252 43.540 42.609 1.00 8.85 69 GLY B C 1
ATOM 1360 O O . GLY B 1 69 ? 23.028 43.672 42.550 1.00 9.25 69 GLY B O 1
ATOM 1361 N N . SER B 1 70 ? 25.018 44.304 43.380 1.00 8.25 70 SER B N 1
ATOM 1362 C CA . SER B 1 70 ? 24.430 45.360 44.192 1.00 9.51 70 SER B CA 1
ATOM 1363 C C . SER B 1 70 ? 23.855 46.475 43.344 1.00 8.67 70 SER B C 1
ATOM 1364 O O . SER B 1 70 ? 24.421 46.862 42.322 1.00 8.32 70 SER B O 1
ATOM 1367 N N . LEU B 1 71 ? 22.716 46.985 43.783 1.00 9.13 71 LEU B N 1
ATOM 1368 C CA . LEU B 1 71 ? 22.067 48.106 43.129 1.00 8.32 71 LEU B CA 1
ATOM 1369 C C . LEU B 1 71 ? 21.765 49.095 44.237 1.00 8.82 71 LEU B C 1
ATOM 1370 O O . LEU B 1 71 ? 21.135 48.748 45.238 1.00 9.19 71 LEU B O 1
ATOM 1375 N N . ILE B 1 72 ? 22.212 50.325 44.058 1.00 9.26 72 ILE B N 1
ATOM 1376 C CA . ILE B 1 72 ? 22.003 51.347 45.056 1.00 9.97 72 ILE B CA 1
ATOM 1377 C C . ILE B 1 72 ? 21.491 52.611 44.381 1.00 10.04 72 ILE B C 1
ATOM 1378 O O . ILE B 1 72 ? 21.921 52.952 43.284 1.00 10.27 72 ILE B O 1
ATOM 1383 N N . ALA B 1 73 ? 20.532 53.271 45.017 1.00 9.41 73 ALA B N 1
ATOM 1384 C CA . ALA B 1 73 ? 19.982 54.514 44.498 1.00 9.34 73 ALA B CA 1
ATOM 1385 C C . ALA B 1 73 ? 20.226 55.562 45.575 1.00 9.86 73 ALA B C 1
ATOM 1386 O O . ALA B 1 73 ? 19.701 55.459 46.688 1.00 10.02 73 ALA B O 1
ATOM 1388 N N . ILE B 1 74 ? 21.055 56.549 45.251 1.00 9.48 74 ILE B N 1
ATOM 1389 C CA . ILE B 1 74 ? 21.392 57.629 46.176 1.00 10.38 74 ILE B CA 1
ATOM 1390 C C . ILE B 1 74 ? 20.705 58.910 45.709 1.00 10.51 74 ILE B C 1
ATOM 1391 O O . ILE B 1 74 ? 21.001 59.433 44.634 1.00 10.12 74 ILE B O 1
ATOM 1396 N N . GLU B 1 75 ? 19.783 59.407 46.524 1.00 11.58 75 GLU B N 1
ATOM 1397 C CA . GLU B 1 75 ? 19.028 60.605 46.192 1.00 11.02 75 GLU B CA 1
ATOM 1398 C C . GLU B 1 75 ? 19.869 61.877 46.091 1.00 10.58 75 GLU B C 1
ATOM 1399 O O . GLU B 1 75 ? 20.831 62.069 46.833 1.00 11.40 75 GLU B O 1
ATOM 1405 N N . ARG B 1 76 ? 19.490 62.740 45.155 1.00 9.95 76 ARG B N 1
ATOM 1406 C CA . ARG B 1 76 ? 20.175 64.007 44.934 1.00 11.25 76 ARG B CA 1
ATOM 1407 C C . ARG B 1 76 ? 20.258 64.840 46.222 1.00 12.93 76 ARG B C 1
ATOM 1408 O O . ARG B 1 76 ? 19.432 64.691 47.120 1.00 13.18 76 ARG B O 1
ATOM 1416 N N . GLY B 1 77 ? 21.255 65.718 46.294 1.00 14.20 77 GLY B N 1
ATOM 1417 C CA . GLY B 1 77 ? 21.428 66.576 47.454 1.00 15.31 77 GLY B CA 1
ATOM 1418 C C . GLY B 1 77 ? 22.272 66.008 48.584 1.00 17.16 77 GLY B C 1
ATOM 1419 O O . GLY B 1 77 ? 22.276 66.544 49.693 1.00 17.7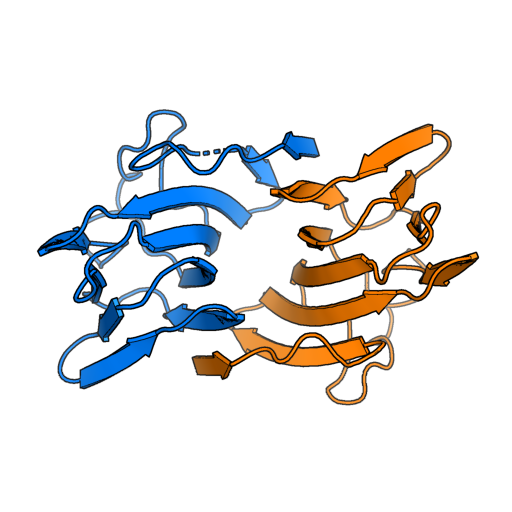5 77 GLY B O 1
ATOM 1420 N N . GLN B 1 78 ? 23.003 64.936 48.312 1.00 17.80 78 GLN B N 1
ATOM 1421 C CA . GLN B 1 78 ? 23.820 64.308 49.341 1.00 18.51 78 GLN B CA 1
ATOM 1422 C C . GLN B 1 78 ? 25.270 64.134 48.948 1.00 18.23 78 GLN B C 1
ATOM 1423 O O . GLN B 1 78 ? 25.572 63.610 47.878 1.00 18.02 78 GLN B O 1
ATOM 1429 N N . ALA B 1 79 ? 26.173 64.581 49.811 1.00 18.38 79 ALA B N 1
ATOM 1430 C CA . ALA B 1 79 ? 27.587 64.411 49.537 1.00 17.35 79 ALA B CA 1
ATOM 1431 C C . ALA B 1 79 ? 27.809 62.916 49.680 1.00 16.66 79 ALA B C 1
ATOM 1432 O O . ALA B 1 79 ? 27.361 62.305 50.654 1.00 16.45 79 ALA B O 1
ATOM 1434 N N . HIS B 1 80 ? 28.480 62.311 48.713 1.00 14.59 80 HIS B N 1
ATOM 1435 C CA . HIS B 1 80 ? 28.731 60.881 48.793 1.00 14.88 80 HIS B CA 1
ATOM 1436 C C . HIS B 1 80 ? 29.862 60.476 47.880 1.00 14.32 80 HIS B C 1
ATOM 1437 O O . HIS B 1 80 ? 30.294 61.246 47.023 1.00 14.53 80 HIS B O 1
ATOM 1444 N N . GLU B 1 81 ? 30.341 59.258 48.070 1.00 14.89 81 GLU B N 1
ATOM 1445 C CA . GLU B 1 81 ? 31.417 58.746 47.243 1.00 14.58 81 GLU B CA 1
ATOM 1446 C C . GLU B 1 81 ? 31.302 57.238 47.222 1.00 14.10 81 GLU B C 1
ATOM 1447 O O . GLU B 1 81 ? 30.639 56.645 48.073 1.00 13.28 81 GLU B O 1
ATOM 1453 N N . ILE B 1 82 ? 31.935 56.630 46.231 1.00 13.27 82 ILE B N 1
ATOM 1454 C CA . ILE B 1 82 ? 31.945 55.187 46.086 1.00 12.02 82 ILE B CA 1
ATOM 1455 C C . ILE B 1 82 ? 33.418 54.845 46.197 1.00 11.50 82 ILE B C 1
ATOM 1456 O O . ILE B 1 82 ? 34.249 55.473 45.542 1.00 12.54 82 ILE B O 1
ATOM 1461 N N . ARG B 1 83 ? 33.751 53.874 47.037 1.00 13.30 83 ARG B N 1
ATOM 1462 C CA . ARG B 1 83 ? 35.147 53.500 47.209 1.00 13.44 83 ARG B CA 1
ATOM 1463 C C . ARG B 1 83 ? 35.386 52.020 47.013 1.00 12.53 83 ARG B C 1
ATOM 1464 O O . ARG B 1 83 ? 34.586 51.189 47.432 1.00 12.55 83 ARG B O 1
ATOM 1472 N N . ASN B 1 84 ? 36.492 51.697 46.348 1.00 11.25 84 ASN B N 1
ATOM 1473 C CA . ASN B 1 84 ? 36.853 50.311 46.106 1.00 12.15 84 ASN B CA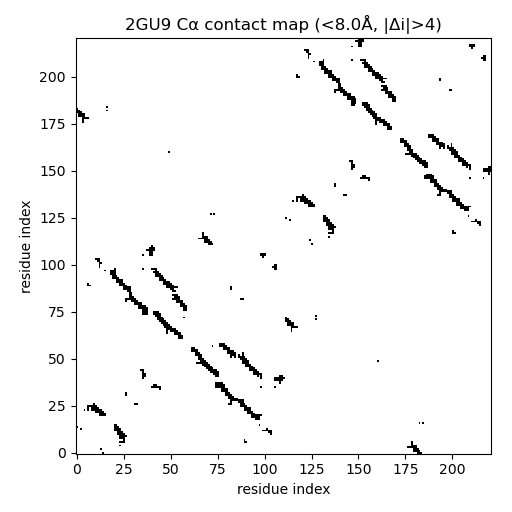 1
ATOM 1474 C C . ASN B 1 84 ? 37.711 49.871 47.280 1.00 14.67 84 ASN B C 1
ATOM 1475 O O . ASN B 1 84 ? 38.855 50.314 47.425 1.00 16.05 84 ASN B O 1
ATOM 1480 N N . THR B 1 85 ? 37.150 49.003 48.113 1.00 14.62 85 THR B N 1
ATOM 1481 C CA . THR B 1 85 ? 37.842 48.507 49.288 1.00 17.12 85 THR B CA 1
ATOM 1482 C C . THR B 1 85 ? 38.383 47.100 49.078 1.00 17.52 85 THR B C 1
ATOM 1483 O O . THR B 1 85 ? 38.922 46.492 50.010 1.00 18.95 85 THR B O 1
ATOM 1487 N N . GLY B 1 86 ? 38.236 46.591 47.857 1.00 15.77 86 GLY B N 1
ATOM 1488 C CA . GLY B 1 86 ? 38.720 45.260 47.528 1.00 15.73 86 GLY B CA 1
ATOM 1489 C C . GLY B 1 86 ? 40.017 45.344 46.743 1.00 15.57 86 GLY B C 1
ATOM 1490 O O . GLY B 1 86 ? 40.580 46.429 46.592 1.00 16.96 86 GLY B O 1
ATOM 1491 N N . ASP B 1 87 ? 40.504 44.214 46.242 1.00 17.19 87 ASP B N 1
ATOM 1492 C CA . ASP B 1 87 ? 41.753 44.234 45.486 1.00 16.93 87 ASP B CA 1
ATOM 1493 C C . ASP B 1 87 ? 41.613 44.022 43.983 1.00 16.50 87 ASP B C 1
ATOM 1494 O O . ASP B 1 87 ? 42.610 43.851 43.286 1.00 16.37 87 ASP B O 1
ATOM 1499 N N . THR B 1 88 ? 40.379 44.053 43.487 1.00 14.46 88 THR B N 1
ATOM 1500 C CA . THR B 1 88 ? 40.109 43.885 42.063 1.00 13.90 88 THR B CA 1
ATOM 1501 C C . THR B 1 88 ? 39.327 45.111 41.599 1.00 13.34 88 THR B C 1
ATOM 1502 O O . THR B 1 88 ? 38.772 45.834 42.412 1.00 13.35 88 THR B O 1
ATOM 1506 N N . PRO B 1 89 ? 39.294 45.375 40.287 1.00 12.45 89 PRO B N 1
ATOM 1507 C CA . PRO B 1 89 ? 38.544 46.545 39.821 1.00 11.34 89 PRO B CA 1
ATOM 1508 C C . PRO B 1 89 ? 37.060 46.488 40.188 1.00 9.59 89 PRO B C 1
ATOM 1509 O O . PRO B 1 89 ? 36.429 45.429 40.128 1.00 10.89 89 PRO B O 1
ATOM 1513 N N . LEU B 1 90 ? 36.527 47.636 40.594 1.00 9.86 90 LEU B N 1
ATOM 1514 C CA . LEU B 1 90 ? 35.114 47.769 40.927 1.00 9.77 90 LEU B CA 1
ATOM 1515 C C . LEU B 1 90 ? 34.491 48.338 39.647 1.00 8.62 90 LEU B C 1
ATOM 1516 O O . LEU B 1 90 ? 34.640 49.522 39.342 1.00 9.81 90 LEU B O 1
ATOM 1521 N N . LYS B 1 91 ? 33.829 47.472 38.888 1.00 9.68 91 LYS B N 1
ATOM 1522 C CA . LYS B 1 91 ? 33.215 47.850 37.619 1.00 8.76 91 LYS B CA 1
ATOM 1523 C C . LYS B 1 91 ? 31.742 48.153 37.793 1.00 8.70 91 LYS B C 1
ATOM 1524 O O . LYS B 1 91 ? 30.966 47.300 38.209 1.00 8.85 91 LYS B O 1
ATOM 1530 N N . THR B 1 92 ? 31.356 49.377 37.449 1.00 8.53 92 THR B N 1
ATOM 1531 C CA . THR B 1 92 ? 29.971 49.786 37.629 1.00 8.78 92 THR B CA 1
ATOM 1532 C C . THR B 1 92 ? 29.337 50.519 36.454 1.00 9.03 92 THR B C 1
ATOM 1533 O O . THR B 1 92 ? 30.025 51.080 35.596 1.00 8.56 92 THR B O 1
ATOM 1537 N N . VAL B 1 93 ? 28.007 50.486 36.425 1.00 8.47 93 VAL B N 1
ATOM 1538 C CA . VAL B 1 93 ? 27.235 51.191 35.416 1.00 8.31 93 VAL B CA 1
ATOM 1539 C C . VAL B 1 93 ? 26.333 52.098 36.241 1.00 9.69 93 VAL B C 1
ATOM 1540 O O . VAL B 1 93 ? 25.710 51.663 37.216 1.00 6.55 93 VAL B O 1
ATOM 1544 N N . ASN B 1 94 ? 26.296 53.370 35.865 1.00 8.02 94 ASN B N 1
ATOM 1545 C CA . ASN B 1 94 ? 25.529 54.362 36.608 1.00 8.98 94 ASN B CA 1
ATOM 1546 C C . ASN B 1 94 ? 24.490 55.110 35.791 1.00 8.04 94 ASN B C 1
ATOM 1547 O O . ASN B 1 94 ? 24.662 55.324 34.591 1.00 8.92 94 ASN B O 1
ATOM 1552 N N . PHE B 1 95 ? 23.416 55.513 36.464 1.00 7.81 95 PHE B N 1
ATOM 1553 C CA . PHE B 1 95 ? 22.352 56.283 35.835 1.00 7.86 95 PHE B CA 1
ATOM 1554 C C . PHE B 1 95 ? 22.053 57.490 36.705 1.00 8.73 95 PHE B C 1
ATOM 1555 O O . PHE B 1 95 ? 21.792 57.365 37.905 1.00 8.44 95 PHE B O 1
ATOM 1563 N N . TYR B 1 96 ? 22.092 58.663 36.088 1.00 8.28 96 TYR B N 1
ATOM 1564 C CA . TYR B 1 96 ? 21.848 59.918 36.789 1.00 7.62 96 TYR B CA 1
ATOM 1565 C C . TYR B 1 96 ? 20.541 60.557 36.345 1.00 8.58 96 TYR B C 1
ATOM 1566 O O . TYR B 1 96 ? 20.240 60.625 35.150 1.00 8.79 96 TYR B O 1
ATOM 1575 N N . HIS B 1 97 ? 19.762 61.014 37.321 1.00 8.10 97 HIS B N 1
ATOM 1576 C CA . HIS B 1 97 ? 18.481 61.658 37.054 1.00 8.10 97 HIS B CA 1
ATOM 1577 C C . HIS B 1 97 ? 18.357 62.905 37.919 1.00 9.45 97 HIS B C 1
ATOM 1578 O O . HIS B 1 97 ? 18.280 62.804 39.141 1.00 9.97 97 HIS B O 1
ATOM 1585 N N . PRO B 1 98 ? 18.384 64.102 37.304 1.00 9.26 98 PRO B N 1
ATOM 1586 C CA . PRO B 1 98 ? 18.527 64.374 35.869 1.00 10.64 98 PRO B CA 1
ATOM 1587 C C . PRO B 1 98 ? 19.992 64.189 35.491 1.00 9.16 98 PRO B C 1
ATOM 1588 O O . PRO B 1 98 ? 20.807 63.824 36.335 1.00 9.72 98 PRO B O 1
ATOM 1592 N N . PRO B 1 99 ? 20.350 64.445 34.221 1.00 9.18 99 PRO B N 1
ATOM 1593 C CA . PRO B 1 99 ? 21.751 64.283 33.821 1.00 9.25 99 PRO B CA 1
ATOM 1594 C C . PRO B 1 99 ? 22.650 65.119 34.731 1.00 9.28 99 PRO B C 1
ATOM 1595 O O . PRO B 1 99 ? 22.307 66.247 35.079 1.00 10.18 99 PRO B O 1
ATOM 1599 N N . ALA B 1 100 ? 23.802 64.577 35.112 1.00 8.90 100 ALA B N 1
ATOM 1600 C CA . ALA B 1 100 ? 24.699 65.297 36.009 1.00 9.87 100 ALA B CA 1
ATOM 1601 C C . ALA B 1 100 ? 26.023 65.734 35.395 1.00 8.91 100 ALA B C 1
ATOM 1602 O O . ALA B 1 100 ? 26.726 66.555 35.972 1.00 9.24 100 ALA B O 1
ATOM 1604 N N . TYR B 1 101 ? 26.350 65.216 34.216 1.00 9.85 101 TYR B N 1
ATOM 1605 C CA . TYR B 1 101 ? 27.628 65.554 33.593 1.00 9.54 101 TYR B CA 1
ATOM 1606 C C . TYR B 1 101 ? 27.496 65.913 32.124 1.00 10.07 101 TYR B C 1
ATOM 1607 O O . TYR B 1 101 ? 26.483 65.607 31.496 1.00 9.79 101 TYR B O 1
ATOM 1616 N N . ASP B 1 102 ? 28.522 66.575 31.585 1.00 11.23 102 ASP B N 1
ATOM 1617 C CA . ASP B 1 102 ? 28.547 66.879 30.163 1.00 11.49 102 ASP B CA 1
ATOM 1618 C C . ASP B 1 102 ? 29.201 65.648 29.535 1.00 12.62 102 ASP B C 1
ATOM 1619 O O . ASP B 1 102 ? 29.588 64.726 30.253 1.00 10.88 102 ASP B O 1
ATOM 1624 N N . ALA B 1 103 ? 29.323 65.629 28.213 1.00 12.80 103 ALA B N 1
ATOM 1625 C CA . ALA B 1 103 ? 29.898 64.483 27.511 1.00 13.97 103 ALA B CA 1
ATOM 1626 C C . ALA B 1 103 ? 31.322 64.107 27.905 1.00 14.23 103 ALA B C 1
ATOM 1627 O O . ALA B 1 103 ? 31.728 62.957 27.729 1.00 14.02 103 ALA B O 1
ATOM 1629 N N . GLN B 1 104 ? 32.082 65.065 28.427 1.00 12.94 104 GLN B N 1
ATOM 1630 C CA . GLN B 1 104 ? 33.462 64.809 28.826 1.00 14.54 104 GLN B CA 1
ATOM 1631 C C . GLN B 1 104 ? 33.606 64.335 30.275 1.00 14.66 104 GLN B C 1
ATOM 1632 O O . GLN B 1 104 ? 34.716 64.096 30.747 1.00 15.91 104 GLN B O 1
ATOM 1638 N N . GLY B 1 105 ? 32.489 64.213 30.984 1.00 14.19 105 GLY B N 1
ATOM 1639 C CA . GLY B 1 105 ? 32.548 63.761 32.365 1.00 14.38 105 GLY B CA 1
ATOM 1640 C C . GLY B 1 105 ? 32.710 64.864 33.397 1.00 14.27 105 GLY B C 1
ATOM 1641 O O . GLY B 1 105 ? 32.948 64.594 34.574 1.00 13.69 105 GLY B O 1
ATOM 1642 N N . GLU B 1 106 ? 32.595 66.112 32.964 1.00 13.37 106 GLU B N 1
ATOM 1643 C CA . GLU B 1 106 ? 32.710 67.246 33.874 1.00 13.42 106 GLU B CA 1
ATOM 1644 C C . GLU B 1 106 ? 31.310 67.536 34.390 1.00 11.37 106 GLU B C 1
ATOM 1645 O O . GLU B 1 106 ? 30.344 67.473 33.637 1.00 11.22 106 GLU B O 1
ATOM 1651 N N . PRO B 1 107 ? 31.176 67.844 35.689 1.00 12.03 107 PRO B N 1
ATOM 1652 C CA . PRO B 1 107 ? 29.840 68.130 36.218 1.00 12.63 107 PRO B CA 1
ATOM 1653 C C . PRO B 1 107 ? 29.141 69.310 35.545 1.00 12.76 107 PRO B C 1
ATOM 1654 O O . PRO B 1 107 ? 29.779 70.301 35.179 1.00 13.75 107 PRO B O 1
ATOM 1658 N N . LEU B 1 108 ? 27.828 69.188 35.380 1.00 12.48 108 LEU B N 1
ATOM 1659 C CA . LEU B 1 108 ? 27.013 70.250 34.806 1.00 13.20 108 LEU B CA 1
ATOM 1660 C C . LEU B 1 108 ? 26.874 71.281 35.929 1.00 12.05 108 LEU B C 1
ATOM 1661 O O . LEU B 1 108 ? 26.959 70.929 37.104 1.00 11.37 108 LEU B O 1
ATOM 1666 N N . PRO B 1 109 ? 26.653 72.562 35.587 1.00 12.37 109 PRO B N 1
ATOM 1667 C CA . PRO B 1 109 ? 26.513 73.621 36.595 1.00 11.82 109 PRO B CA 1
ATOM 1668 C C . PRO B 1 109 ? 25.249 73.526 37.453 1.00 12.22 109 PRO B C 1
ATOM 1669 O O . PRO B 1 109 ? 24.224 73.013 37.008 1.00 12.26 109 PRO B O 1
ATOM 1673 N N . ALA B 1 110 ? 25.340 74.038 38.677 1.00 11.24 110 ALA B N 1
ATOM 1674 C CA . ALA B 1 110 ? 24.212 74.037 39.605 1.00 13.19 110 ALA B CA 1
ATOM 1675 C C . ALA B 1 110 ? 23.077 74.883 39.039 1.00 14.63 110 ALA B C 1
ATOM 1676 O O . ALA B 1 110 ? 23.301 75.982 38.527 1.00 14.07 110 ALA B O 1
ATOM 1678 N N . GLY B 1 111 ? 21.858 74.369 39.145 1.00 15.93 111 GLY B N 1
ATOM 1679 C CA . GLY B 1 111 ? 20.697 75.071 38.626 1.00 17.69 111 GLY B CA 1
ATOM 1680 C C . GLY B 1 111 ? 20.639 75.006 37.109 1.00 18.42 111 GLY B C 1
ATOM 1681 O O . GLY B 1 111 ? 19.989 75.880 36.489 1.00 20.69 111 GLY B O 1
#

Radius of gyration: 16.59 Å; Cα contacts (8 Å, |Δi|>4): 643; chains: 2; bounding box: 45×46×45 Å

Foldseek 3Di:
DDDDDPQPDQKADDDDDPQKDKIKHKAAAFGKFKDAAQQFAWKKKKKAWQAAWWWKCWDPDIDTDHHGDIDIGGTHITIMIHHNTHGIGIMMMMIGRDQADRVRHGHGYPD/DDDDDPQPDQKAWDDDDPQKTKIKHKAAAFGKAKDAAQQFAWKKKKKAWQAAWWWKAWPHDIDTDGHGDIDIGGTHITIMIHHNGHGMGIMMMMIGRDQADRVRHGHGYD